Protein AF-A0A519EFY4-F1 (afdb_monomer)

Sequence (206 aa):
MSFRRAACRRLLVGILAVVPLVTLSHAQAEPTDWVYFDDEEFRVEADGNLSCYTENNRNCVRYTSDYRFLLWGRKMGLAASPDLSHVGSAKCGADHARRWGGHDGYQQPDHWCNRVYATLFAKWEKSPMTHGPLVARTPTGEVMCYSTDGQNCSRPQDVDLKQRRYLKPLICGSHHASVWGVTGYDQPGHWCAKAREPSYMRSPFG

Foldseek 3Di:
DDDDDDDDDDDDDDDDDDDDPPPPPDPQAAKDDWDDDPQWTWIQHSLRWIWTWDQPLADTDRDDPVVVVQVVCVVVVNHDDDPSVPTHINTAAPSVCVVPVHHSQVLDQPGCRNQVCLQPPWDWAAFPDDQGATWTARSVRWIWAWAAPLADHHTPVRDDSVDRDRTRIPTAAPSNCVRPVHRQCVDCPGRRVRRSDPVVVPDPRD

Mean predicted aligned error: 11.26 Å

Secondary structure (DSSP, 8-state):
---PPPP--------------------PPPPPPPEEETTEEEEE-TTS-EEEEESSSSSPPP--HHHHHHHHHHHTT-SPPP-TTS-EEEESTHHHHHHTTT--SSSSTTSHHHHHHHHHT---B--SSTTPPPEEE-TTS-EEE--SSSSSPPPGGG--TTS-----PEETTHHHHHHHSS-SSSSTTSHHHHHH-TTTTTSTT-

Nearest PDB structures (foldseek):
  8hme-assembly1_D  TM=4.559E-01  e=6.454E+00  Tetrahymena thermophila
  3ju0-assembly1_A  TM=3.173E-01  e=6.842E+00  Pectobacterium atrosepticum
  4uzr-assembly1_B  TM=4.006E-01  e=8.640E+00  Pyrococcus horikoshii

Structure (mmCIF, N/CA/C/O backbone):
data_AF-A0A519EFY4-F1
#
_entry.id   AF-A0A519EFY4-F1
#
loop_
_atom_site.group_PDB
_atom_site.id
_atom_site.type_symbol
_atom_site.label_atom_id
_atom_site.label_alt_id
_atom_site.label_comp_id
_atom_site.label_asym_id
_atom_site.label_entity_id
_atom_site.label_seq_id
_atom_site.pdbx_PDB_ins_code
_atom_site.Cartn_x
_atom_site.Cartn_y
_atom_site.Cartn_z
_atom_site.occupancy
_atom_site.B_iso_or_equiv
_atom_site.auth_seq_id
_atom_site.auth_comp_id
_atom_site.auth_asym_id
_atom_site.auth_atom_id
_atom_site.pdbx_PDB_model_num
ATOM 1 N N . MET A 1 1 ? -80.694 24.656 -44.975 1.00 41.00 1 MET A N 1
ATOM 2 C CA . MET A 1 1 ? -79.796 25.051 -46.082 1.00 41.00 1 MET A CA 1
ATOM 3 C C . MET A 1 1 ? -78.435 25.435 -45.509 1.00 41.00 1 MET A C 1
ATOM 5 O O . MET A 1 1 ? -78.376 26.289 -44.642 1.00 41.00 1 MET A O 1
ATOM 9 N N . SER A 1 2 ? -77.402 24.702 -45.937 1.00 48.53 2 SER A N 1
ATOM 10 C CA . SER A 1 2 ? -75.948 24.953 -45.894 1.00 48.53 2 SER A CA 1
ATOM 11 C C . SER A 1 2 ? -75.369 26.028 -44.951 1.00 48.53 2 SER A C 1
ATOM 13 O O . SER A 1 2 ? -75.472 27.214 -45.242 1.00 48.53 2 SER A O 1
ATOM 15 N N . PHE A 1 3 ? -74.562 25.603 -43.968 1.00 40.16 3 PHE A N 1
ATOM 16 C CA . PHE A 1 3 ? -73.423 26.390 -43.467 1.00 40.16 3 PHE A CA 1
ATOM 17 C C . PHE A 1 3 ? -72.169 25.509 -43.369 1.00 40.16 3 PHE A C 1
ATOM 19 O O . PHE A 1 3 ? -72.137 24.500 -42.664 1.00 40.16 3 PHE A O 1
ATOM 26 N N . ARG A 1 4 ? -71.144 25.893 -44.139 1.00 50.66 4 ARG A N 1
ATOM 27 C CA . ARG A 1 4 ? -69.831 25.244 -44.245 1.00 50.66 4 ARG A CA 1
ATOM 28 C C . ARG A 1 4 ? -69.028 25.479 -42.961 1.00 50.66 4 ARG A C 1
ATOM 30 O O . ARG A 1 4 ? -68.891 26.621 -42.535 1.00 50.66 4 ARG A O 1
ATOM 37 N N . ARG A 1 5 ? -68.454 24.424 -42.373 1.00 49.84 5 ARG A N 1
ATOM 38 C CA . ARG A 1 5 ? -67.465 24.546 -41.288 1.00 49.84 5 ARG A CA 1
ATOM 39 C C . ARG A 1 5 ? -66.060 24.599 -41.888 1.00 49.84 5 ARG A C 1
ATOM 41 O O . ARG A 1 5 ? -65.639 23.664 -42.563 1.00 49.84 5 ARG A O 1
ATOM 48 N N . ALA A 1 6 ? -65.367 25.711 -41.659 1.00 49.06 6 ALA A N 1
ATOM 49 C CA . ALA A 1 6 ? -63.979 25.924 -42.047 1.00 49.06 6 ALA A CA 1
ATOM 50 C C . ALA A 1 6 ? -63.031 25.124 -41.137 1.00 49.06 6 ALA A C 1
ATOM 52 O O . ALA A 1 6 ? -63.174 25.129 -39.915 1.00 49.06 6 ALA A O 1
ATOM 53 N N . ALA A 1 7 ? -62.060 24.438 -41.741 1.00 52.41 7 ALA A N 1
ATOM 54 C CA . ALA A 1 7 ? -61.016 23.703 -41.041 1.00 52.41 7 ALA A CA 1
ATOM 55 C C . ALA A 1 7 ? -59.881 24.655 -40.629 1.00 52.41 7 ALA A C 1
ATOM 57 O O . ALA A 1 7 ? -59.207 25.231 -41.480 1.00 52.41 7 ALA A O 1
ATOM 58 N N . CYS A 1 8 ? -59.644 24.798 -39.324 1.00 51.38 8 CYS A N 1
ATOM 59 C CA . CYS A 1 8 ? -58.502 25.532 -38.785 1.00 51.38 8 CYS A CA 1
ATOM 60 C C . CYS A 1 8 ? -57.351 24.546 -38.517 1.00 51.38 8 CYS A C 1
ATOM 62 O O . CYS A 1 8 ? -57.315 23.883 -37.481 1.00 51.38 8 CYS A O 1
ATOM 64 N N . ARG A 1 9 ? -56.417 24.416 -39.467 1.00 55.22 9 ARG A N 1
ATOM 65 C CA . ARG A 1 9 ? -55.163 23.662 -39.297 1.00 55.22 9 ARG A CA 1
ATOM 66 C C . ARG A 1 9 ? -54.211 24.476 -38.413 1.00 55.22 9 ARG A C 1
ATOM 68 O O . ARG A 1 9 ? -53.691 25.495 -38.855 1.00 55.22 9 ARG A O 1
ATOM 75 N N . ARG A 1 10 ? -53.971 24.037 -37.175 1.00 55.91 10 ARG A N 1
ATOM 76 C CA . ARG A 1 10 ? -52.876 24.555 -36.338 1.00 55.91 10 ARG A CA 1
ATOM 77 C C . ARG A 1 10 ? -51.590 23.801 -36.688 1.00 55.91 10 ARG A C 1
ATOM 79 O O . ARG A 1 10 ? -51.504 22.603 -36.437 1.00 55.91 10 ARG A O 1
ATOM 86 N N . LEU A 1 11 ? -50.615 24.495 -37.278 1.00 51.69 11 LEU A N 1
ATOM 87 C CA . LEU A 1 11 ? -49.233 24.019 -37.362 1.00 51.69 11 LEU A CA 1
ATOM 88 C C . LEU A 1 11 ? -48.603 24.108 -35.965 1.00 51.69 11 LEU A C 1
ATOM 90 O O . LEU A 1 11 ? -48.463 25.200 -35.420 1.00 51.69 11 LEU A O 1
ATOM 94 N N . LEU A 1 12 ? -48.217 22.967 -35.397 1.00 53.91 12 LEU A N 1
ATOM 95 C CA . LEU A 1 12 ? -47.306 22.897 -34.256 1.00 53.91 12 LEU A CA 1
ATOM 96 C C . LEU A 1 12 ? -45.877 22.847 -34.807 1.00 53.91 12 LEU A C 1
ATOM 98 O O . LEU A 1 12 ? -45.447 21.825 -35.335 1.00 53.91 12 LEU A O 1
ATOM 102 N N . VAL A 1 13 ? -45.160 23.965 -34.717 1.00 54.75 13 VAL A N 1
ATOM 103 C CA . VAL A 1 13 ? -43.718 24.028 -34.985 1.00 54.75 13 VAL A CA 1
ATOM 104 C C . VAL A 1 13 ? -43.005 23.606 -33.700 1.00 54.75 13 VAL A C 1
ATOM 106 O O . VAL A 1 13 ? -42.965 24.360 -32.731 1.00 54.75 13 VAL A O 1
ATOM 109 N N . GLY A 1 14 ? -42.505 22.371 -33.666 1.00 53.78 14 GLY A N 1
ATOM 110 C CA . GLY A 1 14 ? -41.676 21.869 -32.572 1.00 53.78 14 GLY A CA 1
ATOM 111 C C . GLY A 1 14 ? -40.266 22.448 -32.667 1.00 53.78 14 GLY A C 1
ATOM 112 O O . GLY A 1 14 ? -39.527 22.125 -33.593 1.00 53.78 14 GLY A O 1
ATOM 113 N N . ILE A 1 15 ? -39.896 23.306 -31.718 1.00 57.84 15 ILE A N 1
ATOM 114 C CA . ILE A 1 15 ? -38.528 23.810 -31.566 1.00 57.84 15 ILE A CA 1
ATOM 115 C C . ILE A 1 15 ? -37.722 22.729 -30.833 1.00 57.84 15 ILE A C 1
ATOM 117 O O . ILE A 1 15 ? -37.862 22.548 -29.625 1.00 57.84 15 ILE A O 1
ATOM 121 N N . LEU A 1 16 ? -36.899 21.983 -31.572 1.00 59.62 16 LEU A N 1
ATOM 122 C CA . LEU A 1 16 ? -35.877 21.093 -31.016 1.00 59.62 16 LEU A CA 1
ATOM 123 C C . LEU A 1 16 ? -34.735 21.954 -30.460 1.00 59.62 16 LEU A C 1
ATOM 125 O O . LEU A 1 16 ? -33.904 22.461 -31.211 1.00 59.62 16 LEU A O 1
ATOM 129 N N . ALA A 1 17 ? -34.709 22.147 -29.141 1.00 58.66 17 ALA A N 1
ATOM 130 C CA . ALA A 1 17 ? -33.582 22.768 -28.459 1.00 58.66 17 ALA A CA 1
ATOM 131 C C . ALA A 1 17 ? -32.389 21.798 -28.467 1.00 58.66 17 ALA A C 1
ATOM 133 O O . ALA A 1 17 ? -32.390 20.783 -27.770 1.00 58.66 17 ALA A O 1
ATOM 134 N N . VAL A 1 18 ? -31.374 22.101 -29.277 1.00 59.25 18 VAL A N 1
ATOM 135 C CA . VAL A 1 18 ? -30.089 21.395 -29.276 1.00 59.25 18 VAL A CA 1
ATOM 136 C C . VAL A 1 18 ? -29.310 21.864 -28.047 1.00 59.25 18 VAL A C 1
ATOM 138 O O . VAL A 1 18 ? -28.752 22.958 -28.044 1.00 59.25 18 VAL A O 1
ATOM 141 N N . VAL A 1 19 ? -29.310 21.067 -26.978 1.00 66.25 19 VAL A N 1
ATOM 142 C CA . VAL A 1 19 ? -28.454 21.315 -25.809 1.00 66.25 19 VAL A CA 1
ATOM 143 C C . VAL A 1 19 ? -27.050 20.799 -26.146 1.00 66.25 19 VAL A C 1
ATOM 145 O O . VAL A 1 19 ? -26.908 19.602 -26.405 1.00 66.25 19 VAL A O 1
ATOM 148 N N . PRO A 1 20 ? -26.008 21.649 -26.178 1.00 57.81 20 PRO A N 1
ATOM 149 C CA . PRO A 1 20 ? -24.651 21.181 -26.418 1.00 57.81 20 PRO A CA 1
ATOM 150 C C . PRO A 1 20 ? -24.204 20.297 -25.248 1.00 57.81 20 PRO A C 1
ATOM 152 O O . PRO A 1 20 ? -24.180 20.739 -24.098 1.00 57.81 20 PRO A O 1
ATOM 155 N N . LEU A 1 21 ? -23.850 19.041 -25.542 1.00 58.81 21 LEU A N 1
ATOM 156 C CA . LEU A 1 21 ? -23.144 18.178 -24.598 1.00 58.81 21 LEU A CA 1
ATOM 157 C C . LEU A 1 21 ? -21.775 18.806 -24.318 1.00 58.81 21 LEU A C 1
ATOM 159 O O . LEU A 1 21 ? -20.845 18.682 -25.112 1.00 58.81 21 LEU A O 1
ATOM 163 N N . VAL A 1 22 ? -21.650 19.483 -23.181 1.00 59.88 22 VAL A N 1
ATOM 164 C CA . VAL A 1 22 ? -20.348 19.857 -22.631 1.00 59.88 22 VAL A CA 1
ATOM 165 C C . VAL A 1 22 ? -19.708 18.572 -22.114 1.00 59.88 22 VAL A C 1
ATOM 167 O O . VAL A 1 22 ? -20.064 18.068 -21.050 1.00 59.88 22 VAL A O 1
ATOM 170 N N . THR A 1 23 ? -18.788 17.998 -22.886 1.00 57.91 23 THR A N 1
ATOM 171 C CA . THR A 1 23 ? -17.955 16.889 -22.419 1.00 57.91 23 THR A CA 1
ATOM 172 C C . THR A 1 23 ? -16.993 17.431 -21.365 1.00 57.91 23 THR A C 1
ATOM 174 O O . THR A 1 23 ? -16.013 18.097 -21.701 1.00 57.91 23 THR A O 1
ATOM 177 N N . LEU A 1 24 ? -17.276 17.172 -20.085 1.00 56.38 24 LEU A N 1
ATOM 178 C CA . LEU A 1 24 ? -16.301 17.347 -19.010 1.00 56.38 24 LEU A CA 1
ATOM 179 C C . LEU A 1 24 ? -15.133 16.391 -19.263 1.00 56.38 24 LEU A C 1
ATOM 181 O O . LEU A 1 24 ? -15.206 15.204 -18.940 1.00 56.38 24 LEU A O 1
ATOM 185 N N . SER A 1 25 ? -14.064 16.918 -19.856 1.00 50.56 25 SER A N 1
ATOM 186 C CA . SER A 1 25 ? -12.779 16.233 -19.923 1.00 50.56 25 SER A CA 1
ATOM 187 C C . SER A 1 25 ? -12.258 16.096 -18.493 1.00 50.56 25 SER A C 1
ATOM 189 O O . SER A 1 25 ? -11.820 17.075 -17.887 1.00 50.56 25 SER A O 1
ATOM 191 N N . HIS A 1 26 ? -12.391 14.905 -17.909 1.00 57.09 26 HIS A N 1
ATOM 192 C CA . HIS A 1 26 ? -11.703 14.583 -16.666 1.00 57.09 26 HIS A CA 1
ATOM 193 C C . HIS A 1 26 ? -10.217 14.534 -16.997 1.00 57.09 26 HIS A C 1
ATOM 195 O O . HIS A 1 26 ? -9.795 13.664 -17.757 1.00 57.09 26 HIS A O 1
ATOM 201 N N . ALA A 1 27 ? -9.441 15.479 -16.462 1.00 63.72 27 ALA A N 1
ATOM 202 C CA . ALA A 1 27 ? -7.990 15.404 -16.519 1.00 63.72 27 ALA A CA 1
ATOM 203 C C . ALA A 1 27 ? -7.573 14.035 -15.966 1.00 63.72 27 ALA A C 1
ATOM 205 O O . ALA A 1 27 ? -7.834 13.726 -14.801 1.00 63.72 27 ALA A O 1
ATOM 206 N N . GLN A 1 28 ? -7.024 13.185 -16.832 1.00 65.00 28 GLN A N 1
ATOM 207 C CA . GLN A 1 28 ? -6.521 11.881 -16.429 1.00 65.00 28 GLN A CA 1
ATOM 208 C C . GLN A 1 28 ? -5.313 12.130 -15.524 1.00 65.00 28 GLN A C 1
ATOM 210 O O . GLN A 1 28 ? -4.487 12.992 -15.819 1.00 65.00 28 GLN A O 1
ATOM 215 N N . ALA A 1 29 ? -5.249 11.443 -14.385 1.00 82.12 29 ALA A N 1
ATOM 216 C CA . ALA A 1 29 ? -4.076 11.534 -13.529 1.00 82.12 29 ALA A CA 1
ATOM 217 C C . ALA A 1 29 ? -2.872 10.955 -14.283 1.00 82.12 29 ALA A C 1
ATOM 219 O O . ALA A 1 29 ? -3.006 9.939 -14.955 1.00 82.12 29 ALA A O 1
ATOM 220 N N . GLU A 1 30 ? -1.709 11.588 -14.179 1.00 87.44 30 GLU A N 1
ATOM 221 C CA . GLU A 1 30 ? -0.478 11.044 -14.755 1.00 87.44 30 GLU A CA 1
ATOM 222 C C . GLU A 1 30 ? 0.136 9.994 -13.812 1.00 87.44 30 GLU A C 1
ATOM 224 O O . GLU A 1 30 ? -0.024 10.106 -12.589 1.00 87.44 30 GLU A O 1
ATOM 229 N N . PRO A 1 31 ? 0.849 8.978 -14.337 1.00 89.62 31 PRO A N 1
ATOM 230 C CA . PRO A 1 31 ? 1.627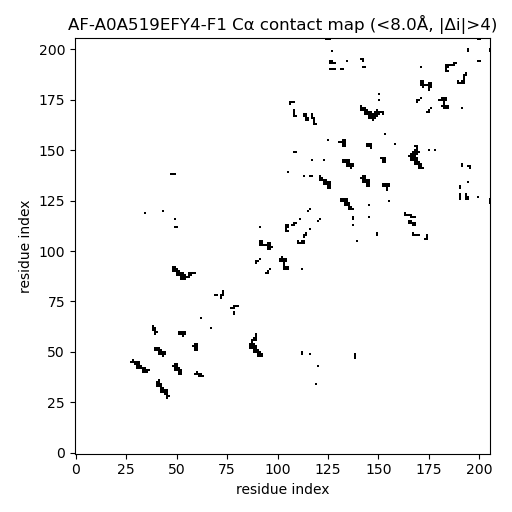 8.065 -13.508 1.00 89.62 31 PRO A CA 1
ATOM 231 C C . PRO A 1 31 ? 2.654 8.807 -12.644 1.00 89.62 31 PRO A C 1
ATOM 233 O O . PRO A 1 31 ? 3.221 9.819 -13.055 1.00 89.62 31 PRO A O 1
ATOM 236 N N . THR A 1 32 ? 2.946 8.274 -11.459 1.00 89.94 32 THR A N 1
ATOM 237 C CA . THR A 1 32 ? 4.026 8.792 -10.612 1.00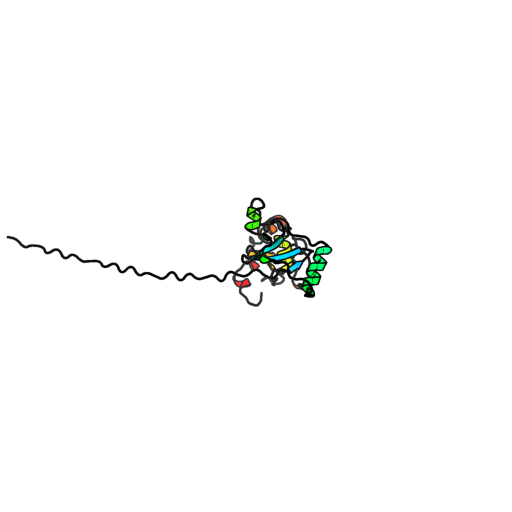 89.94 32 THR A CA 1
ATOM 238 C C . THR A 1 32 ? 5.396 8.440 -11.186 1.00 89.94 32 THR A C 1
ATOM 240 O O . THR A 1 32 ? 5.544 7.492 -11.963 1.00 89.94 32 THR A O 1
ATOM 243 N N . ASP A 1 33 ? 6.426 9.137 -10.709 1.00 88.06 33 ASP A N 1
ATOM 244 C CA . ASP A 1 33 ? 7.810 8.737 -10.948 1.00 88.06 33 ASP A CA 1
ATOM 245 C C . ASP A 1 33 ? 8.089 7.319 -10.424 1.00 88.06 33 ASP A C 1
ATOM 247 O O . ASP A 1 33 ? 7.480 6.851 -9.454 1.00 88.06 33 ASP A O 1
ATOM 251 N N . TRP A 1 34 ? 9.045 6.648 -11.067 1.00 85.69 34 TRP A N 1
ATOM 252 C CA . TRP A 1 34 ? 9.556 5.354 -10.624 1.00 85.69 34 TRP A CA 1
ATOM 253 C C . TRP A 1 34 ? 10.319 5.483 -9.301 1.00 85.69 34 TRP A C 1
ATOM 255 O O . TRP A 1 34 ? 11.210 6.322 -9.148 1.00 85.69 34 TRP A O 1
ATOM 265 N N . VAL A 1 35 ? 9.997 4.603 -8.357 1.00 88.38 35 VAL A N 1
ATOM 266 C CA . VAL A 1 35 ? 10.600 4.501 -7.029 1.00 88.38 35 VAL A CA 1
ATOM 267 C C . VAL A 1 35 ? 11.271 3.139 -6.891 1.00 88.38 35 VAL A C 1
ATOM 269 O O . VAL A 1 35 ? 10.621 2.102 -6.994 1.00 88.38 35 VAL A O 1
ATOM 272 N N . TYR A 1 36 ? 12.574 3.151 -6.610 1.00 85.81 36 TYR A N 1
ATOM 273 C CA . TYR A 1 36 ? 13.341 1.940 -6.318 1.00 85.81 36 TYR A CA 1
ATOM 274 C C . TYR A 1 36 ? 13.075 1.440 -4.895 1.00 85.81 36 TYR A C 1
ATOM 276 O O . TYR A 1 36 ? 13.169 2.210 -3.926 1.00 85.81 36 TYR A O 1
ATOM 284 N N . PHE A 1 37 ? 12.794 0.147 -4.761 1.00 87.06 37 PHE A N 1
ATOM 285 C CA . PHE A 1 37 ? 12.588 -0.530 -3.486 1.00 87.06 37 PHE A CA 1
ATOM 286 C C . PHE A 1 37 ? 12.820 -2.036 -3.631 1.00 87.06 37 PHE A C 1
ATOM 288 O O . PHE A 1 37 ? 12.345 -2.629 -4.586 1.00 87.06 37 PHE A O 1
ATOM 295 N N . ASP A 1 38 ? 13.521 -2.647 -2.673 1.00 86.75 38 ASP A N 1
ATOM 296 C CA . ASP A 1 38 ? 13.740 -4.106 -2.624 1.00 86.75 38 ASP A CA 1
ATOM 297 C C . ASP A 1 38 ? 14.240 -4.713 -3.955 1.00 86.75 38 ASP A C 1
ATOM 299 O O . ASP A 1 38 ? 13.744 -5.729 -4.427 1.00 86.75 38 ASP A O 1
ATOM 303 N N . ASP A 1 39 ? 15.209 -4.034 -4.581 1.00 84.56 39 ASP A N 1
ATOM 304 C CA . ASP A 1 39 ? 15.816 -4.406 -5.868 1.00 84.56 39 ASP A CA 1
ATOM 305 C C . ASP A 1 39 ? 14.863 -4.429 -7.078 1.00 84.56 39 ASP A C 1
ATOM 307 O O . ASP A 1 39 ? 15.198 -4.975 -8.128 1.00 84.56 39 ASP A O 1
ATOM 311 N N . GLU A 1 40 ? 13.715 -3.761 -6.976 1.00 87.00 40 GLU A N 1
ATOM 312 C CA . GLU A 1 40 ? 12.729 -3.581 -8.044 1.00 87.00 40 GLU A CA 1
ATOM 313 C C . GLU A 1 40 ? 12.343 -2.086 -8.172 1.00 87.00 40 GLU A C 1
ATOM 315 O O . GLU A 1 40 ? 12.584 -1.271 -7.274 1.00 87.00 40 GLU A O 1
ATOM 320 N N . GLU A 1 41 ? 11.768 -1.689 -9.313 1.00 88.62 41 GLU A N 1
ATOM 321 C CA . GLU A 1 41 ? 11.230 -0.338 -9.538 1.00 88.62 41 GLU A CA 1
ATOM 322 C C . GLU A 1 41 ? 9.705 -0.382 -9.613 1.00 88.62 41 GLU A C 1
ATOM 324 O O . GLU A 1 41 ? 9.125 -1.187 -10.347 1.00 88.62 41 GLU A O 1
ATOM 329 N N . PHE A 1 42 ? 9.064 0.529 -8.882 1.00 91.44 42 PHE A N 1
ATOM 330 C CA . PHE A 1 42 ? 7.614 0.619 -8.777 1.00 91.44 42 PHE A CA 1
ATOM 331 C C . PHE A 1 42 ? 7.105 2.025 -9.04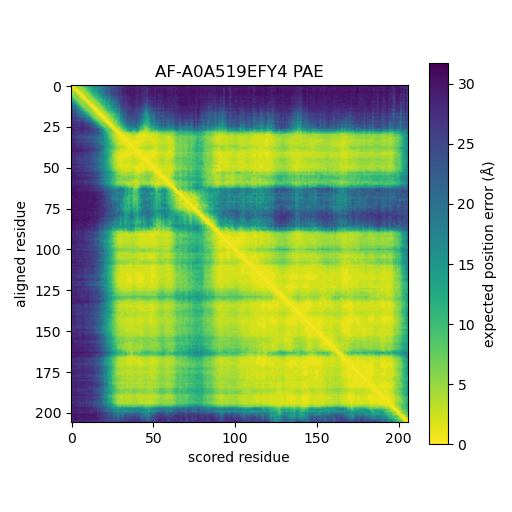7 1.00 91.44 42 PHE A C 1
ATOM 333 O O . PHE A 1 42 ? 7.789 3.006 -8.768 1.00 91.44 42 PHE A O 1
ATOM 340 N N . ARG A 1 43 ? 5.865 2.136 -9.508 1.00 92.62 43 ARG A N 1
ATOM 341 C CA . ARG A 1 43 ? 5.135 3.406 -9.565 1.00 92.62 43 ARG A CA 1
ATOM 342 C C . ARG A 1 43 ? 3.640 3.172 -9.431 1.00 92.62 43 ARG A C 1
ATOM 344 O O . ARG A 1 43 ? 3.158 2.057 -9.646 1.00 92.62 43 ARG A O 1
ATOM 351 N N . VAL A 1 44 ? 2.908 4.235 -9.134 1.00 92.62 44 VAL A N 1
ATOM 352 C CA . VAL A 1 44 ? 1.452 4.254 -9.259 1.00 92.62 44 VAL A CA 1
ATOM 353 C C . VAL A 1 44 ? 1.094 4.786 -10.640 1.00 92.62 44 VAL A C 1
ATOM 355 O O . VAL A 1 44 ? 1.610 5.806 -11.085 1.00 92.62 44 VAL A O 1
ATOM 358 N N . GLU A 1 45 ? 0.248 4.053 -11.343 1.00 91.56 45 GLU A N 1
ATOM 359 C CA . GLU A 1 45 ? -0.227 4.383 -12.680 1.00 91.56 45 GLU A CA 1
ATOM 360 C C . GLU A 1 45 ? -1.364 5.415 -12.626 1.00 91.56 45 GLU A C 1
ATOM 362 O O . GLU A 1 45 ? -1.934 5.693 -11.572 1.00 91.56 45 GLU A O 1
ATOM 367 N N . ALA A 1 46 ? -1.721 5.963 -13.788 1.00 89.44 46 ALA A N 1
ATOM 368 C CA . ALA A 1 46 ? -2.817 6.921 -13.963 1.00 89.44 46 ALA A CA 1
ATOM 369 C C . ALA A 1 46 ? -4.166 6.459 -13.375 1.00 89.44 46 ALA A C 1
ATOM 371 O O . ALA A 1 46 ? -5.001 7.265 -12.967 1.00 89.44 46 ALA A O 1
ATOM 372 N N . ASP A 1 47 ? -4.392 5.146 -13.349 1.00 87.50 47 ASP A N 1
ATOM 373 C CA . ASP A 1 47 ? -5.597 4.510 -12.818 1.00 87.50 47 ASP A CA 1
ATOM 374 C C . ASP A 1 47 ? -5.521 4.230 -11.304 1.00 87.50 47 ASP A C 1
ATOM 376 O O . ASP A 1 47 ? -6.432 3.624 -10.741 1.00 87.50 47 ASP A O 1
ATOM 380 N N . GLY A 1 48 ? -4.441 4.655 -10.642 1.00 89.62 48 GLY A N 1
ATOM 381 C CA . GLY A 1 48 ? -4.182 4.429 -9.224 1.00 89.62 48 GLY A CA 1
ATOM 382 C C . GLY A 1 48 ? -3.588 3.057 -8.899 1.00 89.62 48 GLY A C 1
ATOM 383 O O . GLY A 1 48 ? -3.235 2.820 -7.742 1.00 89.62 48 GLY A O 1
ATOM 384 N N . ASN A 1 49 ? -3.437 2.155 -9.877 1.00 92.44 49 ASN A N 1
ATOM 385 C CA . ASN A 1 49 ? -2.882 0.829 -9.631 1.00 92.44 49 ASN A CA 1
ATOM 386 C C . ASN A 1 49 ? -1.359 0.866 -9.527 1.00 92.44 49 ASN A C 1
ATOM 388 O O . ASN A 1 49 ? -0.662 1.615 -10.210 1.00 92.44 49 ASN A O 1
ATOM 392 N N . LEU A 1 50 ? -0.836 -0.006 -8.673 1.00 94.12 50 LEU A N 1
ATOM 393 C CA . LEU A 1 50 ? 0.593 -0.220 -8.553 1.00 94.12 50 LEU A CA 1
ATOM 394 C C . LEU A 1 50 ? 1.096 -0.972 -9.786 1.00 94.12 50 LEU A C 1
ATOM 396 O O . LEU A 1 50 ? 0.474 -1.929 -10.249 1.00 94.12 50 LEU A O 1
ATOM 400 N N . SER A 1 51 ? 2.255 -0.5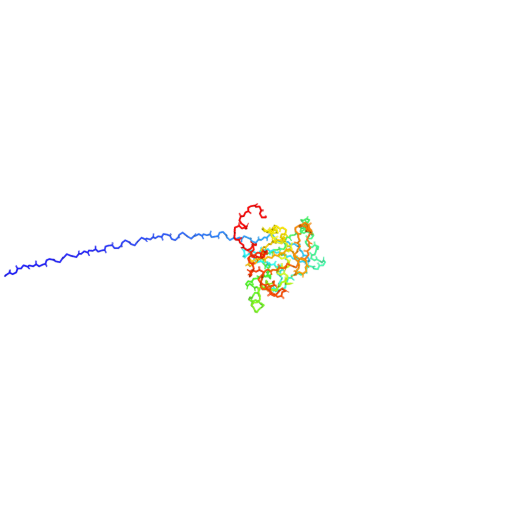70 -10.279 1.00 92.50 51 SER A N 1
ATOM 401 C CA . SER A 1 51 ? 2.987 -1.286 -11.310 1.00 92.50 51 SER A CA 1
ATOM 402 C C . SER A 1 51 ? 4.430 -1.488 -10.890 1.00 92.50 51 SER A C 1
ATOM 404 O O . SER A 1 51 ? 4.990 -0.675 -10.150 1.00 92.50 51 SER A O 1
ATOM 406 N N . CYS A 1 52 ? 5.022 -2.566 -11.385 1.00 91.50 52 CYS A N 1
ATOM 407 C CA . CYS A 1 52 ? 6.462 -2.742 -11.390 1.00 91.50 52 CYS A CA 1
ATOM 408 C C . CYS A 1 52 ? 6.989 -2.760 -12.826 1.00 91.50 52 CYS A C 1
ATOM 410 O O . CYS A 1 52 ? 6.271 -3.126 -13.770 1.00 91.50 52 CYS A O 1
ATOM 412 N N . TYR A 1 53 ? 8.252 -2.377 -12.978 1.00 85.50 53 TYR A N 1
ATOM 413 C CA . TYR A 1 53 ? 8.966 -2.471 -14.244 1.00 85.50 53 TYR A CA 1
ATOM 414 C C . TYR A 1 53 ? 9.100 -3.941 -14.677 1.00 85.50 53 TYR A C 1
ATOM 416 O O . TYR A 1 53 ? 9.458 -4.808 -13.876 1.00 85.50 53 TYR A O 1
ATOM 424 N N . THR A 1 54 ? 8.802 -4.244 -15.944 1.00 81.19 54 THR A N 1
ATOM 425 C CA . THR A 1 54 ? 8.898 -5.602 -16.498 1.00 81.19 54 THR A CA 1
ATOM 426 C C . THR A 1 54 ? 9.376 -5.598 -17.948 1.00 81.19 54 THR A C 1
ATOM 428 O O . THR A 1 54 ? 8.957 -4.783 -18.764 1.00 81.19 54 THR A O 1
ATOM 431 N N . GLU A 1 55 ? 10.201 -6.581 -18.300 1.00 77.38 55 GLU A N 1
ATOM 432 C CA . GLU A 1 55 ? 10.641 -6.824 -19.682 1.00 77.38 55 GLU A CA 1
ATOM 433 C C . GLU A 1 55 ? 9.733 -7.808 -20.433 1.00 77.38 55 GLU A C 1
ATOM 435 O O . GLU A 1 55 ? 9.779 -7.903 -21.655 1.00 77.38 55 GLU A O 1
ATOM 440 N N . ASN A 1 56 ? 8.885 -8.549 -19.713 1.00 75.19 56 ASN A N 1
ATOM 441 C CA . ASN A 1 56 ? 8.066 -9.631 -20.271 1.00 75.19 56 ASN A CA 1
ATOM 442 C C . ASN A 1 56 ? 6.564 -9.460 -20.010 1.00 75.19 56 ASN A C 1
ATOM 444 O O . ASN A 1 56 ? 5.789 -10.386 -20.256 1.00 75.19 56 ASN A O 1
ATOM 448 N N . ASN A 1 57 ? 6.143 -8.298 -19.499 1.00 76.38 57 ASN A N 1
ATOM 449 C CA . ASN A 1 57 ? 4.754 -8.020 -19.130 1.00 76.38 57 ASN A CA 1
ATOM 450 C C . ASN A 1 57 ? 4.166 -9.021 -18.114 1.00 76.38 57 ASN A C 1
ATOM 452 O O . ASN A 1 57 ? 2.951 -9.198 -18.045 1.00 76.38 57 ASN A O 1
ATOM 456 N N . ARG A 1 58 ? 4.983 -9.712 -17.317 1.00 78.38 58 ARG A N 1
ATOM 457 C CA . ARG A 1 58 ? 4.492 -10.685 -16.325 1.00 78.38 58 ARG A CA 1
ATOM 458 C C . ARG A 1 58 ? 5.186 -10.562 -14.987 1.00 78.38 58 ARG A C 1
ATOM 460 O O . ARG A 1 58 ? 4.511 -10.493 -13.972 1.00 78.38 58 ARG A O 1
ATOM 467 N N . ASN A 1 59 ? 6.509 -10.537 -14.993 1.00 82.19 59 ASN A N 1
ATOM 468 C CA . ASN A 1 59 ? 7.306 -10.553 -13.777 1.00 82.19 59 ASN A CA 1
ATOM 469 C C . ASN A 1 59 ? 8.015 -9.218 -13.608 1.00 82.19 59 ASN A C 1
ATOM 471 O O . ASN A 1 59 ? 8.576 -8.703 -14.579 1.00 82.19 59 ASN A O 1
ATOM 475 N N . CYS A 1 60 ? 8.019 -8.701 -12.383 1.00 84.94 60 CYS A N 1
ATOM 476 C CA . CYS A 1 60 ? 8.865 -7.575 -12.024 1.00 84.94 60 CYS A CA 1
ATOM 477 C C . CYS A 1 60 ? 10.324 -7.943 -12.309 1.00 84.94 60 CYS A C 1
ATOM 479 O O . CYS A 1 60 ? 10.766 -9.046 -11.967 1.00 84.94 60 CYS A O 1
ATOM 481 N N . VAL A 1 61 ? 11.062 -7.059 -12.980 1.00 81.31 61 VAL A N 1
ATOM 482 C CA . VAL A 1 61 ? 12.505 -7.261 -13.121 1.00 81.31 61 VAL A CA 1
ATOM 483 C C . VAL A 1 61 ? 13.142 -6.964 -11.778 1.00 81.31 61 VAL A C 1
ATOM 485 O O . VAL A 1 61 ? 13.036 -5.855 -11.261 1.00 81.31 61 VAL A O 1
ATOM 488 N N . ARG A 1 62 ? 13.838 -7.968 -11.252 1.00 79.38 62 ARG A N 1
ATOM 489 C CA . ARG A 1 62 ? 14.768 -7.796 -10.144 1.00 79.38 62 ARG A CA 1
ATOM 490 C C . ARG A 1 62 ? 16.107 -7.369 -10.698 1.00 79.38 62 ARG A C 1
ATOM 492 O O . ARG A 1 62 ? 16.694 -8.073 -11.521 1.00 79.38 62 ARG A O 1
ATOM 499 N N . TYR A 1 63 ? 16.591 -6.228 -10.245 1.00 71.75 63 TYR A N 1
ATOM 500 C CA . TYR A 1 63 ? 17.887 -5.724 -10.649 1.00 71.75 63 TYR A CA 1
ATOM 501 C C . TYR A 1 63 ? 18.992 -6.574 -10.024 1.00 71.75 63 TYR A C 1
ATOM 503 O O . TYR A 1 63 ? 19.176 -6.609 -8.809 1.00 71.75 63 TYR A O 1
ATOM 511 N N . THR A 1 64 ? 19.756 -7.258 -10.872 1.00 62.28 64 THR A N 1
ATOM 512 C CA . THR A 1 64 ? 21.026 -7.871 -10.477 1.00 62.28 64 THR A CA 1
ATOM 513 C C . THR A 1 64 ? 22.091 -6.786 -10.256 1.00 62.28 64 THR A C 1
ATOM 515 O O . THR A 1 64 ? 21.885 -5.605 -10.564 1.00 62.28 64 THR A O 1
ATOM 518 N N . SER A 1 65 ? 23.256 -7.170 -9.725 1.00 56.03 65 SER A N 1
ATOM 519 C CA . SER A 1 65 ? 24.400 -6.270 -9.488 1.00 56.03 65 SER A CA 1
ATOM 520 C C . SER A 1 65 ? 24.773 -5.406 -10.698 1.00 56.03 65 SER A C 1
ATOM 522 O O . SER A 1 65 ? 25.176 -4.256 -10.524 1.00 56.03 65 SER A O 1
ATOM 524 N N . ASP A 1 66 ? 24.582 -5.924 -11.909 1.00 57.25 66 ASP A N 1
ATOM 525 C CA . ASP A 1 66 ? 24.983 -5.262 -13.152 1.00 57.25 66 ASP A CA 1
ATOM 526 C C . ASP A 1 66 ? 24.019 -4.123 -13.525 1.00 57.25 66 ASP A C 1
ATOM 528 O O . ASP A 1 66 ? 24.433 -3.069 -14.006 1.00 57.25 66 ASP A O 1
ATOM 532 N N . TYR A 1 67 ? 22.733 -4.265 -13.195 1.00 58.38 67 TYR A N 1
ATOM 533 C CA . TYR A 1 67 ? 21.727 -3.221 -13.405 1.00 58.38 67 TYR A CA 1
ATOM 534 C C . TYR A 1 67 ? 21.776 -2.125 -12.326 1.00 58.38 67 TYR A C 1
ATOM 536 O O . TYR A 1 67 ? 21.468 -0.962 -12.600 1.00 58.38 67 TYR A O 1
ATOM 544 N N . ARG A 1 68 ? 22.252 -2.448 -11.111 1.00 61.41 68 ARG A N 1
ATOM 545 C CA . ARG A 1 68 ? 22.570 -1.434 -10.083 1.00 61.41 68 ARG A CA 1
ATOM 546 C C . ARG A 1 68 ? 23.606 -0.426 -10.579 1.00 61.41 68 ARG A C 1
ATOM 548 O O . ARG A 1 68 ? 23.528 0.739 -10.192 1.00 61.41 68 ARG A O 1
ATOM 555 N N . PHE A 1 69 ? 24.536 -0.837 -11.443 1.00 60.19 69 PHE A N 1
ATOM 556 C CA . PHE A 1 69 ? 25.518 0.068 -12.042 1.00 60.19 69 PHE A CA 1
ATOM 557 C C . PHE A 1 69 ? 24.863 1.070 -13.007 1.00 60.19 69 PHE A C 1
ATOM 559 O O . PHE A 1 69 ? 25.196 2.252 -12.975 1.00 60.19 69 PHE A O 1
ATOM 566 N N . LEU A 1 70 ? 23.865 0.640 -13.788 1.00 60.56 70 LEU A N 1
ATOM 567 C CA . LEU A 1 70 ? 23.078 1.520 -14.664 1.00 60.56 70 LEU A CA 1
ATOM 568 C C . LEU A 1 70 ? 22.224 2.517 -13.866 1.00 60.56 70 LEU A C 1
ATOM 570 O O . LEU A 1 70 ? 22.193 3.702 -14.194 1.00 60.56 70 LEU A O 1
ATOM 574 N N . LEU A 1 71 ? 21.586 2.077 -12.776 1.00 61.56 71 LEU A N 1
ATOM 575 C CA . LEU A 1 71 ? 20.802 2.954 -11.894 1.00 61.56 71 LEU A CA 1
ATOM 576 C C . LEU A 1 71 ? 21.679 3.930 -11.091 1.00 61.56 71 LEU A C 1
ATOM 578 O O . LEU A 1 71 ? 21.303 5.088 -10.899 1.00 61.56 71 LEU A O 1
ATOM 582 N N . TRP A 1 72 ? 22.868 3.507 -10.649 1.00 62.59 72 TRP A N 1
ATOM 583 C CA . TRP A 1 72 ? 23.855 4.416 -10.060 1.00 62.59 72 TRP A CA 1
ATOM 584 C C . TRP 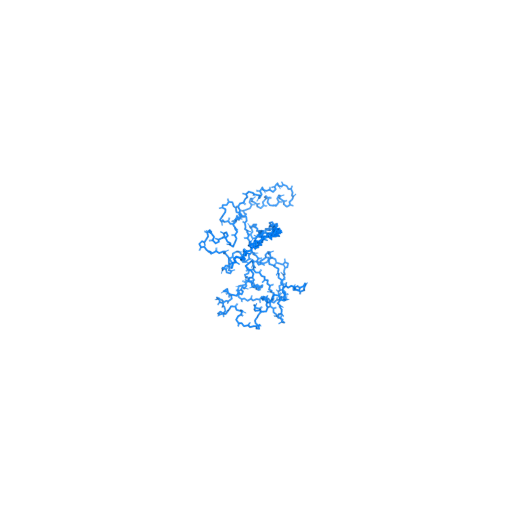A 1 72 ? 24.359 5.422 -11.098 1.00 62.59 72 TRP A C 1
ATOM 586 O O . TRP A 1 72 ? 24.388 6.620 -10.819 1.00 62.59 72 TRP A O 1
ATOM 596 N N . GLY A 1 73 ? 24.639 4.959 -12.320 1.00 61.19 73 GLY A N 1
ATOM 597 C CA . GLY A 1 73 ? 24.934 5.809 -13.469 1.00 61.19 73 GLY A CA 1
ATOM 598 C C . GLY A 1 73 ? 23.841 6.854 -13.703 1.00 61.19 73 GLY A C 1
ATOM 599 O O . GLY A 1 73 ? 24.153 8.033 -13.815 1.00 61.19 73 GLY A O 1
ATOM 600 N N . ARG A 1 74 ? 22.558 6.475 -13.652 1.00 66.81 74 ARG A N 1
ATOM 601 C CA . ARG A 1 74 ? 21.401 7.388 -13.737 1.00 66.81 74 ARG A CA 1
ATOM 602 C C . ARG A 1 74 ? 21.403 8.440 -12.626 1.00 66.81 74 ARG A C 1
ATOM 604 O O . ARG A 1 74 ? 21.270 9.626 -12.913 1.00 66.81 74 ARG A O 1
ATOM 611 N N . LYS A 1 75 ? 21.585 8.029 -11.364 1.00 61.75 75 LYS A N 1
ATOM 612 C CA . LYS A 1 75 ? 21.624 8.948 -10.208 1.00 61.75 75 LYS A CA 1
ATOM 613 C C . LYS A 1 75 ? 22.786 9.945 -10.294 1.00 61.75 75 LYS A C 1
ATOM 615 O O . LYS A 1 75 ? 22.667 11.060 -9.799 1.00 61.75 75 LYS A O 1
ATOM 620 N N . MET A 1 76 ? 23.885 9.543 -10.927 1.00 61.09 76 MET A N 1
ATOM 621 C CA . MET A 1 76 ? 25.075 10.366 -11.150 1.00 61.09 76 MET A CA 1
ATOM 622 C C . MET A 1 76 ? 25.035 11.151 -12.477 1.00 61.09 76 MET A C 1
ATOM 624 O O . MET A 1 76 ? 25.973 11.888 -12.761 1.00 61.09 76 MET A O 1
ATOM 628 N N . GLY A 1 77 ? 23.986 10.997 -13.299 1.00 59.19 77 GLY A N 1
ATOM 629 C CA . GLY A 1 77 ? 23.890 11.616 -14.630 1.00 59.19 77 GLY A CA 1
ATOM 630 C C . GLY A 1 77 ? 24.839 11.024 -15.686 1.00 59.19 77 GLY A C 1
ATOM 631 O O . GLY A 1 77 ? 25.089 11.649 -16.709 1.00 59.19 77 GLY A O 1
ATOM 632 N N . LEU A 1 78 ? 25.385 9.833 -15.435 1.00 52.44 78 LEU A N 1
ATOM 633 C CA . LEU A 1 78 ? 26.389 9.136 -16.247 1.00 52.44 78 LEU A CA 1
ATOM 634 C C . LEU A 1 78 ? 25.794 8.099 -17.215 1.00 52.44 78 LEU A C 1
ATOM 636 O O . LEU A 1 78 ? 26.525 7.540 -18.028 1.00 52.44 78 LEU A O 1
ATOM 640 N N . ALA A 1 79 ? 24.492 7.820 -17.131 1.00 55.59 79 ALA A N 1
ATOM 641 C CA . ALA A 1 79 ? 23.791 6.909 -18.033 1.00 55.59 79 ALA A CA 1
ATOM 642 C C . ALA A 1 79 ? 22.475 7.537 -18.507 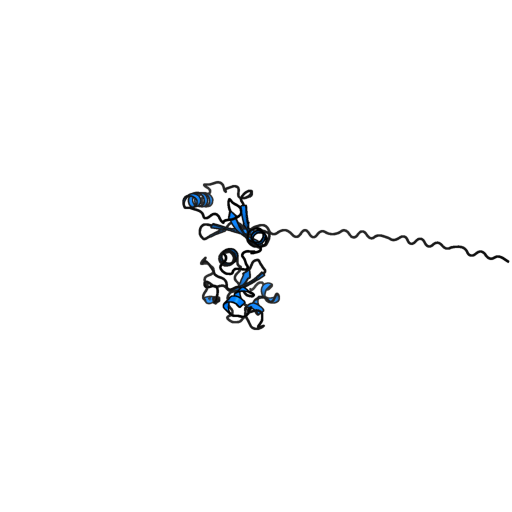1.00 55.59 79 ALA A C 1
ATOM 644 O O . ALA A 1 79 ? 21.741 8.121 -17.706 1.00 55.59 79 ALA A O 1
ATOM 645 N N . ALA A 1 80 ? 22.175 7.404 -19.803 1.00 50.94 80 ALA A N 1
ATOM 646 C CA . ALA A 1 80 ? 20.862 7.752 -20.333 1.00 50.94 80 ALA A CA 1
ATOM 647 C C . ALA A 1 80 ? 19.805 6.879 -19.645 1.00 50.94 80 ALA A C 1
ATOM 649 O O . ALA A 1 80 ? 20.017 5.677 -19.467 1.00 50.94 80 ALA A O 1
ATOM 650 N N . SER A 1 81 ? 18.677 7.478 -19.250 1.00 50.47 81 SER A N 1
ATOM 651 C CA . SER A 1 81 ? 17.526 6.682 -18.825 1.00 50.47 81 SER A CA 1
ATOM 652 C C . SER A 1 81 ? 17.211 5.707 -19.962 1.00 50.47 81 SER A C 1
ATOM 654 O O . SER A 1 81 ? 17.104 6.175 -21.100 1.00 50.47 81 SER A O 1
ATOM 656 N N . PRO A 1 82 ? 17.071 4.389 -19.711 1.00 54.19 82 PRO A N 1
ATOM 657 C CA . PRO A 1 82 ? 16.452 3.531 -20.709 1.00 54.19 82 PRO A CA 1
ATOM 658 C C . PRO A 1 82 ? 15.131 4.187 -21.108 1.00 54.19 82 PRO A C 1
ATOM 660 O O . PRO A 1 82 ? 14.476 4.820 -20.271 1.00 54.19 82 PRO A O 1
ATOM 663 N N . ASP A 1 83 ? 14.792 4.117 -22.391 1.00 55.16 83 ASP A N 1
ATOM 664 C CA . ASP A 1 83 ? 13.522 4.630 -22.874 1.00 55.16 83 ASP A CA 1
ATOM 665 C C . ASP A 1 83 ? 12.400 3.814 -22.229 1.00 55.16 83 ASP A C 1
ATOM 667 O O . ASP A 1 83 ? 12.014 2.743 -22.704 1.00 55.16 83 ASP A O 1
ATOM 671 N N . LEU A 1 84 ? 11.919 4.312 -21.085 1.00 56.53 84 LEU A N 1
ATOM 672 C CA . LEU A 1 84 ? 10.899 3.634 -20.311 1.00 56.53 84 LEU A CA 1
ATOM 673 C C . LEU A 1 84 ? 9.501 3.792 -20.936 1.00 56.53 84 LEU A C 1
ATOM 675 O O . LEU A 1 84 ? 8.529 3.270 -20.393 1.00 56.53 84 LEU A O 1
ATOM 679 N N . SER A 1 85 ? 9.380 4.500 -22.068 1.00 54.59 85 SER A N 1
ATOM 680 C CA . SER A 1 85 ? 8.106 4.669 -22.773 1.00 54.59 85 SER A CA 1
ATOM 681 C C . SER A 1 85 ? 7.645 3.390 -23.482 1.00 54.59 85 SER A C 1
ATOM 683 O O . SER A 1 85 ? 6.451 3.226 -23.734 1.00 54.59 85 SER A O 1
ATOM 685 N N . HIS A 1 86 ? 8.568 2.455 -23.743 1.00 52.00 86 HIS A N 1
ATOM 686 C CA . HIS A 1 86 ? 8.300 1.201 -24.457 1.00 52.00 86 HIS A CA 1
ATOM 687 C C . HIS A 1 86 ? 8.301 -0.052 -23.582 1.00 52.00 86 HIS A C 1
ATOM 689 O O . HIS A 1 86 ? 8.042 -1.149 -24.082 1.00 52.00 86 HIS A O 1
ATOM 695 N N . VAL A 1 87 ? 8.590 0.079 -22.291 1.00 61.44 87 VAL A N 1
ATOM 696 C CA . VAL A 1 87 ? 8.744 -1.085 -21.414 1.00 61.44 87 VAL A CA 1
ATOM 697 C C . VAL A 1 87 ? 7.434 -1.446 -20.764 1.00 61.44 87 VAL A C 1
ATOM 699 O O . VAL A 1 87 ? 6.610 -0.604 -20.402 1.00 61.44 87 VAL A O 1
ATOM 702 N N . GLY A 1 88 ? 7.250 -2.752 -20.662 1.00 64.19 88 GLY A N 1
ATOM 703 C CA . GLY A 1 88 ? 6.084 -3.330 -20.053 1.00 64.19 88 GLY A CA 1
ATOM 704 C C . GLY A 1 88 ? 5.937 -2.914 -18.598 1.00 64.19 88 GLY A C 1
ATOM 705 O O . GLY A 1 88 ? 6.897 -2.616 -17.889 1.00 64.19 88 GLY A O 1
ATOM 706 N N . SER A 1 89 ? 4.703 -2.991 -18.125 1.00 74.94 89 SER A N 1
ATOM 707 C CA . SER A 1 89 ? 4.367 -2.877 -16.710 1.00 74.94 89 SER A CA 1
ATOM 708 C C . SER A 1 89 ? 3.549 -4.104 -16.317 1.00 74.94 89 SER A C 1
ATOM 710 O O . SER A 1 89 ? 2.542 -4.420 -16.968 1.00 74.94 89 SER A O 1
ATOM 712 N N . ALA A 1 90 ? 3.957 -4.803 -15.261 1.00 83.75 90 ALA A N 1
ATOM 713 C CA . ALA A 1 90 ? 3.073 -5.749 -14.599 1.00 83.75 90 ALA A CA 1
ATOM 714 C C . ALA A 1 90 ? 2.252 -4.912 -13.621 1.00 83.75 90 ALA A C 1
ATOM 716 O O . ALA A 1 90 ? 2.770 -4.458 -12.599 1.00 83.75 90 ALA A O 1
ATOM 717 N N . LYS A 1 91 ? 1.011 -4.598 -14.008 1.00 92.12 91 LYS A N 1
ATOM 718 C CA . LYS A 1 91 ? 0.133 -3.736 -13.217 1.00 92.12 91 LYS A CA 1
ATOM 719 C C . LYS A 1 91 ? -0.777 -4.605 -12.367 1.00 92.12 91 LYS A C 1
ATOM 721 O O . LYS A 1 91 ? -1.330 -5.583 -12.865 1.00 92.12 91 LYS A O 1
ATOM 726 N N . CYS A 1 92 ? -0.950 -4.222 -11.110 1.00 93.62 92 CYS A N 1
ATOM 727 C CA . CYS A 1 92 ? -2.021 -4.704 -10.247 1.00 93.62 92 CYS A CA 1
ATOM 728 C C . CYS A 1 92 ? -3.393 -4.266 -10.807 1.00 93.62 92 CYS A C 1
ATOM 730 O O . CYS A 1 92 ? -3.482 -3.561 -11.817 1.00 93.62 92 CYS A O 1
ATOM 732 N N . GLY A 1 93 ? -4.488 -4.684 -10.179 1.00 91.88 93 GLY A N 1
ATOM 733 C CA . GLY A 1 93 ? -5.826 -4.293 -10.615 1.00 91.88 93 GLY A CA 1
ATOM 734 C C . GLY A 1 93 ? -6.315 -5.105 -11.818 1.00 91.88 93 GLY A C 1
ATOM 735 O O . GLY A 1 93 ? -6.054 -6.303 -11.951 1.00 91.88 93 GLY A O 1
ATOM 736 N N . ALA A 1 94 ? -7.041 -4.447 -12.723 1.00 91.69 94 ALA A N 1
ATOM 737 C CA . ALA A 1 94 ? -7.694 -5.108 -13.855 1.00 91.69 94 ALA A CA 1
ATOM 738 C C . ALA A 1 94 ? -6.708 -5.812 -14.805 1.00 91.69 94 ALA A C 1
ATOM 740 O O . ALA A 1 94 ? -7.036 -6.848 -15.379 1.00 91.69 94 ALA A O 1
ATOM 741 N N . ASP A 1 95 ? -5.503 -5.269 -14.984 1.00 90.69 95 ASP A N 1
ATOM 742 C CA . ASP A 1 95 ? -4.470 -5.904 -15.807 1.00 90.69 95 ASP A CA 1
ATOM 743 C C . ASP A 1 95 ? -3.974 -7.213 -15.199 1.00 90.69 95 ASP A C 1
ATOM 745 O O . ASP A 1 95 ? -3.877 -8.223 -15.903 1.00 90.69 95 ASP A O 1
ATOM 749 N N . HIS A 1 96 ? -3.776 -7.218 -13.882 1.00 91.81 96 HIS A N 1
ATOM 750 C CA . HIS A 1 96 ? -3.446 -8.423 -13.146 1.00 91.81 96 HIS A CA 1
ATOM 751 C C . HIS A 1 96 ? -4.572 -9.458 -13.264 1.00 91.81 96 HIS A C 1
ATOM 753 O O . HIS A 1 96 ? -4.339 -10.602 -13.654 1.00 91.81 96 HIS A O 1
ATOM 759 N N . ALA A 1 97 ? -5.824 -9.044 -13.060 1.00 91.94 97 ALA A N 1
ATOM 760 C CA . ALA A 1 97 ? -6.972 -9.941 -13.167 1.00 91.94 97 ALA A CA 1
ATOM 761 C C . ALA A 1 97 ? -7.060 -10.624 -14.541 1.00 91.94 97 ALA A C 1
ATOM 763 O O . ALA A 1 97 ? -7.312 -11.827 -14.618 1.00 91.94 97 ALA A O 1
ATOM 764 N N . ARG A 1 98 ? -6.777 -9.901 -15.633 1.00 90.81 98 ARG A N 1
ATOM 765 C CA . ARG A 1 98 ? -6.756 -10.478 -16.990 1.00 90.81 98 ARG A CA 1
ATOM 766 C C . ARG A 1 98 ? -5.678 -11.546 -17.179 1.00 90.81 98 ARG A C 1
ATOM 768 O O . ARG A 1 98 ? -5.885 -12.480 -17.947 1.00 90.81 98 ARG A O 1
ATOM 775 N N . ARG A 1 99 ? -4.523 -11.401 -16.527 1.00 88.19 99 ARG A N 1
ATOM 776 C CA . ARG A 1 99 ? -3.354 -12.280 -16.711 1.00 88.19 99 ARG A CA 1
ATOM 777 C C . ARG A 1 99 ? -3.335 -13.460 -15.738 1.00 88.19 99 ARG A C 1
ATOM 779 O O . ARG A 1 99 ? -2.864 -14.531 -16.109 1.00 88.19 99 ARG A O 1
ATOM 786 N N . TRP A 1 100 ? -3.869 -13.281 -14.530 1.00 88.88 100 TRP A N 1
ATOM 787 C CA . TRP A 1 100 ? -3.812 -14.251 -13.433 1.00 88.88 100 TRP A CA 1
ATOM 788 C C . TRP A 1 100 ? -5.204 -14.710 -12.987 1.00 88.88 100 TRP A C 1
ATOM 790 O O . TRP A 1 100 ? -5.522 -14.713 -11.803 1.00 88.88 100 TRP A O 1
ATOM 800 N N . GLY A 1 101 ? -6.049 -15.111 -13.941 1.00 88.69 101 GLY A N 1
ATOM 801 C CA . GLY A 1 101 ? -7.274 -15.866 -13.643 1.00 88.69 101 GLY A CA 1
ATOM 802 C C . GLY A 1 101 ? -8.315 -15.118 -12.802 1.00 88.69 101 GLY A C 1
ATOM 803 O O . GLY A 1 101 ? -9.018 -15.738 -12.014 1.00 88.69 101 GLY A O 1
ATOM 804 N N . GLY A 1 102 ? -8.411 -13.796 -12.948 1.00 89.81 102 GLY A N 1
ATOM 805 C CA . GLY A 1 102 ? -9.362 -12.953 -12.217 1.00 89.81 102 GLY A CA 1
ATOM 806 C C . GLY A 1 102 ? -8.831 -12.372 -10.904 1.00 89.81 102 GLY A C 1
ATOM 807 O O . GLY A 1 102 ? -9.517 -11.565 -10.281 1.00 89.81 102 GLY A O 1
ATOM 808 N N . HIS A 1 103 ? -7.611 -12.716 -10.489 1.00 89.31 103 HIS A N 1
ATOM 809 C CA . HIS A 1 103 ? -6.983 -12.128 -9.306 1.00 89.31 103 HIS A CA 1
ATOM 810 C C . HIS A 1 103 ? -6.343 -10.784 -9.653 1.00 89.31 103 HIS A C 1
ATOM 812 O O . HIS A 1 103 ? -5.473 -10.727 -10.515 1.00 89.31 103 HIS A O 1
ATOM 818 N N . ASP A 1 104 ? -6.735 -9.708 -8.977 1.00 91.31 104 ASP A N 1
ATOM 819 C CA . ASP A 1 104 ? -6.228 -8.350 -9.206 1.00 91.31 104 ASP A CA 1
ATOM 820 C C . ASP A 1 104 ? -4.949 -8.044 -8.402 1.00 91.31 104 ASP A C 1
ATOM 822 O O . ASP A 1 104 ? -4.336 -6.988 -8.560 1.00 91.31 104 ASP A O 1
ATOM 826 N N . GLY A 1 105 ? -4.541 -8.980 -7.542 1.00 90.69 105 GLY A N 1
ATOM 827 C CA . GLY A 1 105 ? -3.367 -8.868 -6.682 1.00 90.69 105 GLY A CA 1
ATOM 828 C C . GLY A 1 105 ? -3.616 -8.101 -5.379 1.00 90.69 105 GLY A C 1
ATOM 829 O O . GLY A 1 105 ? -2.812 -8.222 -4.460 1.00 90.69 105 GLY A O 1
ATOM 830 N N . TYR A 1 106 ? -4.720 -7.367 -5.242 1.00 90.69 106 TYR A N 1
ATOM 831 C CA . TYR A 1 106 ? -5.117 -6.691 -4.003 1.00 90.69 106 TYR A CA 1
ATOM 832 C C . TYR A 1 106 ? -5.959 -7.574 -3.085 1.00 90.69 106 TYR A C 1
ATOM 834 O O . TYR A 1 106 ? -6.007 -7.324 -1.881 1.00 90.69 106 TYR A O 1
ATOM 842 N N . GLN A 1 107 ? -6.582 -8.633 -3.608 1.00 83.56 107 GLN A N 1
ATOM 843 C CA . GLN A 1 107 ? -7.378 -9.545 -2.774 1.00 83.56 107 GLN A CA 1
ATOM 844 C C . GLN A 1 107 ? -6.525 -10.381 -1.811 1.00 83.56 107 GLN A C 1
ATOM 846 O O . GLN A 1 107 ? -7.041 -10.920 -0.835 1.00 83.56 107 GLN A O 1
ATOM 851 N N . GLN A 1 108 ? -5.228 -10.508 -2.096 1.00 85.69 108 GLN A N 1
ATOM 852 C CA . GLN A 1 108 ? -4.276 -11.235 -1.270 1.00 85.69 108 GLN A CA 1
ATOM 853 C C . GLN A 1 108 ? -3.462 -10.241 -0.426 1.00 85.69 108 GLN A C 1
ATOM 855 O O . GLN A 1 108 ? -2.714 -9.429 -0.975 1.00 85.69 108 GLN A O 1
ATOM 860 N N . PRO A 1 109 ? -3.560 -10.288 0.908 1.00 81.25 109 PRO A N 1
ATOM 861 C CA . PRO A 1 109 ? -2.928 -9.290 1.771 1.00 81.25 109 PRO A CA 1
ATOM 862 C C . PRO A 1 109 ? -1.408 -9.260 1.708 1.00 81.25 109 PRO A C 1
ATOM 864 O O . PRO A 1 109 ? -0.792 -8.197 1.674 1.00 81.25 109 PRO A O 1
ATOM 867 N N . ASP A 1 110 ? -0.812 -10.449 1.657 1.00 86.19 110 ASP A N 1
ATOM 868 C CA . ASP A 1 110 ? 0.634 -10.633 1.595 1.00 86.19 110 ASP A CA 1
ATOM 869 C C . ASP A 1 110 ? 1.194 -10.474 0.169 1.00 86.19 110 ASP A C 1
ATOM 871 O O . ASP A 1 110 ? 2.401 -10.610 -0.051 1.00 86.19 110 ASP A O 1
ATOM 875 N N . HIS A 1 111 ? 0.343 -10.158 -0.808 1.00 91.81 111 HIS A N 1
ATOM 876 C CA . HIS A 1 111 ? 0.772 -9.926 -2.177 1.00 91.81 111 HIS A CA 1
ATOM 877 C C . HIS A 1 111 ? 1.533 -8.604 -2.301 1.00 91.81 111 HIS A C 1
ATOM 879 O O . HIS A 1 111 ? 1.225 -7.610 -1.632 1.00 91.81 111 HIS A O 1
ATOM 885 N N . TRP A 1 112 ? 2.523 -8.573 -3.193 1.00 92.06 112 TRP A N 1
ATOM 886 C CA . TRP A 1 112 ? 3.398 -7.412 -3.371 1.00 92.06 112 TRP A CA 1
ATOM 887 C C . TRP A 1 112 ? 2.612 -6.140 -3.729 1.00 92.06 112 TRP A C 1
ATOM 889 O O . TRP A 1 112 ? 2.975 -5.068 -3.255 1.00 92.06 112 TRP A O 1
ATOM 899 N N . CYS A 1 113 ? 1.481 -6.262 -4.443 1.00 93.69 113 CYS A N 1
ATOM 900 C CA . CYS A 1 113 ? 0.570 -5.148 -4.740 1.00 93.69 113 CYS A CA 1
ATOM 901 C C . CYS A 1 113 ? 0.169 -4.352 -3.491 1.00 93.69 113 CYS A C 1
ATOM 903 O O . CYS A 1 113 ? 0.230 -3.126 -3.495 1.00 93.69 113 CYS A O 1
ATOM 905 N N . ASN A 1 114 ? -0.213 -5.039 -2.411 1.00 93.81 114 ASN A N 1
ATOM 906 C CA . ASN A 1 114 ? -0.594 -4.394 -1.156 1.00 93.81 114 ASN A CA 1
ATOM 907 C C . ASN A 1 114 ? 0.629 -3.937 -0.366 1.00 93.81 114 ASN A C 1
ATOM 909 O O . ASN A 1 114 ? 0.668 -2.814 0.134 1.00 93.81 114 ASN A O 1
ATOM 913 N N . ARG A 1 115 ? 1.642 -4.799 -0.257 1.00 94.25 115 ARG A N 1
ATOM 914 C CA . ARG A 1 115 ? 2.794 -4.550 0.614 1.00 94.25 115 ARG A CA 1
ATOM 915 C C . ARG A 1 115 ? 3.671 -3.405 0.112 1.00 94.25 115 ARG A C 1
ATOM 917 O O . ARG A 1 115 ? 4.031 -2.520 0.887 1.00 94.25 115 ARG A O 1
ATOM 924 N N . VAL A 1 116 ? 3.976 -3.381 -1.184 1.00 95.06 116 VAL A N 1
ATOM 925 C CA . VAL A 1 116 ? 4.769 -2.314 -1.804 1.00 95.06 116 VAL A CA 1
ATOM 926 C C . VAL A 1 116 ? 3.983 -1.009 -1.814 1.00 95.06 116 VAL A C 1
ATOM 928 O O . VAL A 1 116 ? 4.531 0.027 -1.440 1.00 95.06 116 VAL A O 1
ATOM 931 N N . TYR A 1 117 ? 2.688 -1.054 -2.148 1.00 95.31 117 TYR A N 1
ATOM 932 C CA . TYR A 1 117 ? 1.846 0.139 -2.095 1.00 95.31 117 TYR A CA 1
ATOM 933 C C . TYR A 1 117 ? 1.813 0.749 -0.690 1.00 95.31 117 TYR A C 1
ATOM 935 O O . TYR A 1 117 ? 2.102 1.933 -0.525 1.00 95.31 117 TYR A O 1
ATOM 943 N N . ALA A 1 118 ? 1.553 -0.067 0.334 1.00 94.94 118 ALA A N 1
ATOM 944 C CA . ALA A 1 118 ? 1.580 0.350 1.733 1.00 94.94 118 ALA A CA 1
ATOM 945 C C . ALA A 1 118 ? 2.931 0.954 2.147 1.00 94.94 118 ALA A C 1
ATOM 947 O O . ALA A 1 118 ? 2.973 1.924 2.902 1.00 94.94 118 ALA A O 1
ATOM 948 N N . THR A 1 119 ? 4.030 0.397 1.641 1.00 94.56 119 THR A N 1
ATOM 949 C CA . THR A 1 119 ? 5.387 0.820 2.003 1.00 94.56 119 THR A CA 1
ATOM 950 C C . THR A 1 119 ? 5.811 2.128 1.331 1.00 94.56 119 THR A C 1
ATOM 952 O O . THR A 1 119 ? 6.505 2.932 1.949 1.00 94.56 119 THR A O 1
ATOM 955 N N . LEU A 1 120 ? 5.441 2.337 0.065 1.00 93.38 120 LEU A N 1
ATOM 956 C CA . LEU A 1 120 ? 6.003 3.413 -0.759 1.00 93.38 120 LEU A CA 1
ATOM 957 C C . LEU A 1 120 ? 5.028 4.546 -1.072 1.00 93.38 120 LEU A C 1
ATOM 959 O O . LEU A 1 120 ? 5.467 5.684 -1.224 1.00 93.38 120 LEU A O 1
ATOM 963 N N . PHE A 1 121 ? 3.738 4.242 -1.208 1.00 93.81 121 PHE A N 1
ATOM 964 C CA . PHE A 1 121 ? 2.772 5.147 -1.839 1.00 93.81 121 PHE A CA 1
ATOM 965 C C . PHE A 1 121 ? 1.576 5.483 -0.948 1.00 93.81 121 PHE A C 1
ATOM 967 O O . PHE A 1 121 ? 0.910 6.495 -1.169 1.00 93.81 121 PHE A O 1
ATOM 974 N N . ALA A 1 122 ? 1.299 4.663 0.066 1.00 93.50 122 ALA A N 1
ATOM 975 C CA . ALA A 1 122 ? 0.217 4.920 0.996 1.00 93.50 122 ALA A CA 1
ATOM 976 C C . ALA A 1 122 ? 0.436 6.223 1.770 1.00 93.50 122 ALA A C 1
ATOM 978 O O . ALA A 1 122 ? 1.505 6.489 2.321 1.00 93.50 122 ALA A O 1
ATOM 979 N N . LYS A 1 123 ? -0.629 7.018 1.838 1.00 92.69 123 LYS A N 1
ATOM 980 C CA . LYS A 1 123 ? -0.702 8.203 2.687 1.00 92.69 123 LYS A CA 1
ATOM 981 C C . LYS A 1 123 ? -1.212 7.764 4.051 1.00 92.69 123 LYS A C 1
ATOM 983 O O . LYS A 1 123 ? -2.381 7.413 4.184 1.00 92.69 123 LYS A O 1
ATOM 988 N N . TRP A 1 124 ? -0.297 7.692 5.013 1.00 93.38 124 TRP A N 1
ATOM 989 C CA . TRP A 1 124 ? -0.595 7.278 6.378 1.00 93.38 124 TRP A CA 1
ATOM 990 C C . TRP A 1 124 ? -1.077 8.463 7.203 1.00 93.38 124 TRP A C 1
ATOM 992 O O . TRP A 1 124 ? -0.371 9.459 7.345 1.00 93.38 124 TRP A O 1
ATOM 1002 N N . GLU A 1 125 ? -2.258 8.306 7.775 1.00 91.31 125 GLU A N 1
ATOM 1003 C CA . GLU A 1 125 ? -2.982 9.313 8.542 1.00 91.31 125 GLU A CA 1
ATOM 1004 C C . GLU A 1 125 ? -3.346 8.729 9.906 1.00 91.31 125 GLU A C 1
ATOM 1006 O O . GLU A 1 125 ? -3.327 7.506 10.111 1.00 91.31 125 GLU A O 1
ATOM 1011 N N . LYS A 1 126 ? -3.666 9.585 10.878 1.00 90.50 126 LYS A N 1
ATOM 1012 C CA . LYS A 1 126 ? -4.189 9.073 12.155 1.00 90.50 126 LYS A CA 1
ATOM 1013 C C . LYS A 1 126 ? -5.561 8.436 11.920 1.00 90.50 126 LYS A C 1
ATOM 1015 O O . LYS A 1 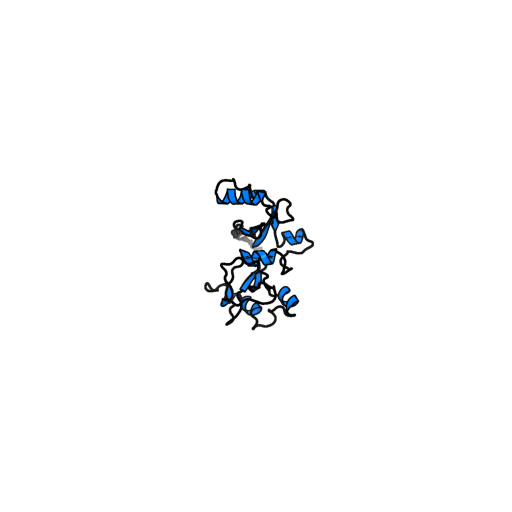126 ? -6.192 8.626 10.893 1.00 90.50 126 LYS A O 1
ATOM 1020 N N . SER A 1 127 ? -6.017 7.611 12.854 1.00 90.12 127 SER A N 1
ATOM 1021 C CA . SER A 1 127 ? -7.410 7.166 12.859 1.00 90.12 127 SER A CA 1
ATOM 1022 C C . SER A 1 127 ? -8.292 8.240 13.512 1.00 90.12 127 SER A C 1
ATOM 1024 O O . SER A 1 127 ? -7.837 8.911 14.443 1.00 90.12 127 SER A O 1
ATOM 1026 N N . PRO A 1 128 ? -9.573 8.367 13.111 1.00 86.69 128 PRO A N 1
ATOM 1027 C CA . PRO A 1 128 ? -10.548 9.227 13.794 1.00 86.69 128 PRO A CA 1
ATOM 1028 C C . PRO A 1 128 ? -10.815 8.821 15.249 1.00 86.69 128 PRO A C 1
ATOM 1030 O O . PRO A 1 128 ? -11.448 9.566 15.995 1.00 86.69 128 PRO A O 1
ATOM 1033 N N . MET A 1 129 ? -10.395 7.623 15.658 1.00 88.00 129 MET A N 1
ATOM 1034 C CA . MET A 1 129 ? -10.567 7.149 17.023 1.00 88.00 129 MET A CA 1
ATOM 1035 C C . MET A 1 129 ? -9.461 7.662 17.940 1.00 88.00 129 MET A C 1
ATOM 1037 O O . MET A 1 129 ? -8.276 7.612 17.606 1.00 88.00 129 MET A O 1
ATOM 1041 N N . THR A 1 130 ? -9.839 8.045 19.160 1.00 84.19 130 THR A N 1
ATOM 1042 C CA . THR A 1 130 ? -8.884 8.289 20.244 1.00 84.19 130 THR A CA 1
ATOM 1043 C C . THR A 1 130 ? -8.050 7.025 20.471 1.00 84.19 130 THR A C 1
ATOM 1045 O O . THR A 1 130 ? -8.598 5.966 20.768 1.00 84.19 130 THR A O 1
ATOM 1048 N N . HIS A 1 131 ? -6.729 7.132 20.299 1.00 86.69 131 HIS A N 1
ATOM 1049 C CA . HIS A 1 131 ? -5.772 6.012 20.333 1.00 86.69 131 HIS A CA 1
ATOM 1050 C C . HIS A 1 131 ? -5.949 4.948 19.232 1.00 86.69 131 HIS A C 1
ATOM 1052 O O . HIS A 1 131 ? -5.454 3.828 19.375 1.00 86.69 131 HIS A O 1
ATOM 1058 N N . GLY A 1 132 ? -6.624 5.287 18.131 1.00 90.56 132 GLY A N 1
ATOM 1059 C CA . GLY A 1 132 ? -6.711 4.420 16.962 1.00 90.56 132 GLY A CA 1
ATOM 1060 C C . GLY A 1 132 ? -5.365 4.258 16.235 1.00 90.56 132 GLY A C 1
ATOM 1061 O O . GLY A 1 132 ? -4.420 5.013 16.485 1.00 90.56 132 GLY A O 1
ATOM 1062 N N . PRO A 1 133 ? -5.261 3.266 15.336 1.00 95.19 133 PRO A N 1
ATOM 1063 C CA . PRO A 1 133 ? -4.034 3.009 14.589 1.00 95.19 133 PRO A CA 1
ATOM 1064 C C . PRO A 1 133 ? -3.753 4.090 13.537 1.00 95.19 133 PRO A C 1
ATOM 1066 O O . PRO A 1 133 ? -4.617 4.916 13.244 1.00 95.19 133 PRO A O 1
ATOM 1069 N N . LEU A 1 134 ? -2.564 4.056 12.927 1.00 94.75 134 LEU A N 1
ATOM 1070 C CA . LEU A 1 134 ? -2.364 4.735 11.640 1.00 94.75 134 LEU A CA 1
ATOM 1071 C C . LEU A 1 134 ? -3.130 3.992 10.551 1.00 94.75 134 LEU A C 1
ATOM 1073 O O . LEU A 1 134 ? -3.068 2.762 10.485 1.00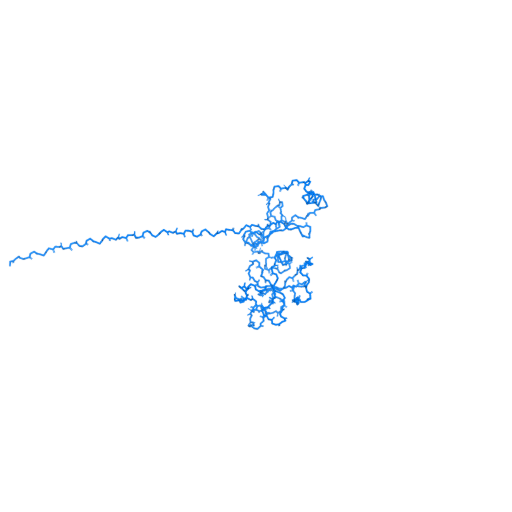 94.75 134 LEU A O 1
ATOM 1077 N N . VAL A 1 135 ? -3.823 4.735 9.697 1.00 95.50 135 VAL A N 1
ATOM 1078 C CA . VAL A 1 135 ? -4.653 4.198 8.620 1.00 95.50 135 VAL A CA 1
ATOM 1079 C C . VAL A 1 135 ? -4.314 4.840 7.281 1.00 95.50 135 VAL A C 1
ATOM 1081 O O . VAL A 1 135 ? -3.744 5.922 7.217 1.00 95.50 135 VAL A O 1
ATOM 1084 N N . ALA A 1 136 ? -4.648 4.142 6.206 1.00 94.62 136 ALA A N 1
ATOM 1085 C CA . ALA A 1 136 ? -4.543 4.603 4.829 1.00 94.62 136 ALA A CA 1
ATOM 1086 C C . ALA A 1 136 ? -5.634 3.926 3.986 1.00 94.62 136 ALA A C 1
ATOM 1088 O O . ALA A 1 136 ? -6.401 3.096 4.489 1.00 94.62 136 ALA A O 1
ATOM 1089 N N . ARG A 1 137 ? -5.689 4.248 2.689 1.00 92.38 137 ARG A N 1
ATOM 1090 C CA . ARG A 1 137 ? -6.501 3.506 1.715 1.00 92.38 137 ARG A CA 1
ATOM 1091 C C . ARG A 1 137 ? -5.644 2.736 0.733 1.00 92.38 137 ARG A C 1
ATOM 1093 O O . ARG A 1 137 ? -4.643 3.262 0.248 1.00 92.38 137 ARG A O 1
ATOM 1100 N N . THR A 1 138 ? -6.076 1.524 0.411 1.00 91.12 138 THR A N 1
ATOM 1101 C CA . THR A 1 138 ? -5.575 0.780 -0.746 1.00 91.12 138 THR A CA 1
ATOM 1102 C C . THR A 1 138 ? -5.981 1.491 -2.049 1.00 91.12 138 THR A C 1
ATOM 1104 O O . THR A 1 138 ? -6.892 2.327 -2.039 1.00 91.12 138 THR A O 1
ATOM 1107 N N . PRO A 1 139 ? -5.385 1.127 -3.197 1.00 88.00 139 PRO A N 1
ATOM 1108 C CA . PRO A 1 139 ? -5.836 1.588 -4.515 1.00 88.00 139 PRO A CA 1
ATOM 1109 C C . PRO A 1 139 ? -7.305 1.282 -4.813 1.00 88.00 139 PRO A C 1
ATOM 1111 O O . PRO A 1 139 ? -7.981 2.052 -5.486 1.00 88.00 139 PRO A O 1
ATOM 1114 N N . THR A 1 140 ? -7.825 0.181 -4.265 1.00 86.69 140 THR A N 1
ATOM 1115 C CA . THR A 1 140 ? -9.238 -0.206 -4.389 1.00 86.69 140 THR A CA 1
ATOM 1116 C C . THR A 1 140 ? -10.167 0.579 -3.455 1.00 86.69 140 THR A C 1
ATOM 1118 O O . THR A 1 140 ? -11.382 0.413 -3.519 1.00 86.69 140 THR A O 1
ATOM 1121 N N . GLY A 1 141 ? -9.622 1.448 -2.597 1.00 88.94 141 GLY A N 1
ATOM 1122 C CA . GLY A 1 141 ? -10.372 2.293 -1.666 1.00 88.94 141 GLY A CA 1
ATOM 1123 C C . GLY A 1 141 ? -10.657 1.660 -0.300 1.00 88.94 141 GLY A C 1
ATOM 1124 O O . GLY A 1 141 ? -11.208 2.342 0.573 1.00 88.94 141 GLY A O 1
ATOM 1125 N N . GLU A 1 142 ? -10.255 0.405 -0.086 1.00 91.56 142 GLU A N 1
ATOM 1126 C CA . GLU A 1 142 ? -10.379 -0.285 1.201 1.00 91.56 142 GLU A CA 1
ATOM 1127 C C . GLU A 1 142 ? -9.513 0.391 2.263 1.00 91.56 142 GLU A C 1
ATOM 1129 O O . GLU A 1 142 ? -8.411 0.872 1.992 1.00 91.56 142 GLU A O 1
ATOM 1134 N N . VAL A 1 143 ? -10.019 0.437 3.494 1.00 94.94 143 VAL A N 1
ATOM 1135 C CA . VAL A 1 143 ? -9.248 0.967 4.623 1.00 94.94 143 VAL A CA 1
ATOM 1136 C C . VAL A 1 143 ? -8.197 -0.067 5.011 1.00 94.94 143 VAL A C 1
ATOM 1138 O O . VAL A 1 143 ? -8.497 -1.253 5.110 1.00 94.94 143 VAL A O 1
ATOM 1141 N N . MET A 1 144 ? -6.981 0.378 5.295 1.00 96.12 144 MET A N 1
ATOM 1142 C CA . MET A 1 144 ? -5.934 -0.461 5.867 1.00 96.12 144 MET A CA 1
ATOM 1143 C C . MET A 1 144 ? -5.247 0.244 7.026 1.00 96.12 144 MET A C 1
ATOM 1145 O O . MET A 1 144 ? -5.213 1.473 7.058 1.00 96.12 144 MET A O 1
ATOM 1149 N N . CYS A 1 145 ? -4.691 -0.516 7.966 1.00 96.50 145 CYS A N 1
ATOM 1150 C CA . CYS A 1 145 ? -3.848 0.034 9.019 1.00 96.50 145 CYS A CA 1
ATOM 1151 C C . CYS A 1 145 ? -2.369 -0.276 8.788 1.00 96.50 145 CYS A C 1
ATOM 1153 O O . CYS A 1 145 ? -2.005 -1.268 8.144 1.00 96.50 145 CYS A O 1
ATOM 1155 N N . TYR A 1 146 ? -1.515 0.581 9.344 1.00 96.00 146 TYR A N 1
ATOM 1156 C CA . TYR A 1 146 ? -0.076 0.368 9.340 1.00 96.00 146 TYR A CA 1
ATOM 1157 C C . TYR A 1 146 ? 0.227 -0.888 10.153 1.00 96.00 146 TYR A C 1
ATOM 1159 O O . TYR A 1 146 ? -0.098 -0.955 11.337 1.00 96.00 146 TYR A O 1
ATOM 1167 N N . SER A 1 147 ? 0.828 -1.890 9.522 1.00 95.50 147 SER A N 1
ATOM 1168 C CA . SER A 1 147 ? 1.165 -3.159 10.163 1.00 95.50 147 SER A CA 1
ATOM 1169 C C . SER A 1 147 ? 2.389 -3.783 9.495 1.00 95.50 147 SER A C 1
ATOM 1171 O O . SER A 1 147 ? 2.666 -3.564 8.311 1.00 95.50 147 SER A O 1
ATOM 1173 N N . THR A 1 148 ? 3.151 -4.543 10.278 1.00 93.81 148 THR A N 1
ATOM 1174 C CA . THR A 1 148 ? 4.326 -5.303 9.825 1.00 93.81 148 THR A CA 1
ATOM 1175 C C . THR A 1 148 ? 4.102 -6.812 9.849 1.00 93.81 148 THR A C 1
ATOM 1177 O O . THR A 1 148 ? 4.958 -7.553 9.373 1.00 93.81 148 THR A O 1
ATOM 1180 N N . ASP A 1 149 ? 2.973 -7.277 10.383 1.00 93.69 149 ASP A N 1
ATOM 1181 C CA . ASP A 1 149 ? 2.641 -8.699 10.525 1.00 93.69 149 ASP A CA 1
ATOM 1182 C C . ASP A 1 149 ? 1.325 -9.094 9.833 1.00 93.69 149 ASP A C 1
ATOM 1184 O O . ASP A 1 149 ? 1.005 -10.280 9.779 1.00 93.69 149 ASP A O 1
ATOM 1188 N N . GLY A 1 150 ? 0.588 -8.129 9.273 1.00 94.44 150 GLY A N 1
ATOM 1189 C CA . GLY A 1 150 ? -0.692 -8.362 8.608 1.00 94.44 150 GLY A CA 1
ATOM 1190 C C . GLY A 1 150 ? -1.853 -8.606 9.567 1.00 94.44 150 GLY A C 1
ATOM 1191 O O . GLY A 1 150 ? -2.943 -8.908 9.101 1.00 94.44 150 GLY A O 1
ATOM 1192 N N . GLN A 1 151 ? -1.650 -8.485 10.882 1.00 95.38 151 GLN A N 1
ATOM 1193 C CA . GLN A 1 151 ? -2.641 -8.861 11.898 1.00 95.38 151 GLN A CA 1
ATOM 1194 C C . GLN A 1 151 ? -2.839 -7.780 12.956 1.00 95.38 151 GLN A C 1
ATOM 1196 O O . GLN A 1 151 ? -3.969 -7.512 13.358 1.00 95.38 151 GLN A O 1
ATOM 1201 N N . ASN A 1 152 ? -1.756 -7.145 13.399 1.00 94.88 152 ASN A N 1
ATOM 1202 C CA . ASN A 1 152 ? -1.763 -6.147 14.455 1.00 94.88 152 ASN A CA 1
ATOM 1203 C C . ASN A 1 152 ? -1.446 -4.771 13.880 1.00 94.88 152 ASN A C 1
ATOM 1205 O O . ASN A 1 152 ? -0.435 -4.569 13.203 1.00 94.88 152 ASN A O 1
ATOM 1209 N N . CYS A 1 153 ? -2.310 -3.804 14.178 1.00 95.50 153 CYS A N 1
ATOM 1210 C CA . CYS A 1 153 ? -2.098 -2.425 13.772 1.00 95.50 153 CYS A CA 1
ATOM 1211 C C . CYS A 1 153 ? -1.115 -1.717 14.708 1.00 95.50 153 CYS A C 1
ATOM 1213 O O . CYS A 1 153 ? -1.266 -1.747 15.932 1.00 95.50 153 CYS A O 1
ATOM 1215 N N . SER A 1 154 ? -0.147 -1.013 14.133 1.00 93.12 154 SER A N 1
ATOM 1216 C CA . SER A 1 154 ? 0.765 -0.149 14.872 1.00 93.12 154 SER A CA 1
ATOM 1217 C C . SER A 1 154 ? 0.057 1.125 15.329 1.00 93.12 154 SER A C 1
ATOM 1219 O O . SER A 1 154 ? -0.760 1.713 14.608 1.00 93.12 154 SER A O 1
ATOM 1221 N N . ARG A 1 155 ? 0.394 1.581 16.537 1.00 90.50 155 ARG A N 1
ATOM 1222 C CA . ARG A 1 155 ? -0.073 2.875 17.036 1.00 90.50 155 ARG A CA 1
ATOM 1223 C C . ARG A 1 155 ? 0.780 3.993 16.432 1.00 90.50 155 ARG A C 1
ATOM 1225 O O . ARG A 1 155 ? 1.968 3.773 16.201 1.00 90.50 155 ARG A O 1
ATOM 1232 N N . PRO A 1 156 ? 0.227 5.201 16.225 1.00 90.75 156 PRO A N 1
ATOM 1233 C CA . PRO A 1 156 ? 0.968 6.301 15.611 1.00 90.75 156 PRO A CA 1
ATOM 1234 C C . PRO A 1 156 ? 2.302 6.639 16.285 1.00 90.75 156 PRO A C 1
ATOM 1236 O O . PRO A 1 156 ? 3.256 6.973 15.595 1.00 90.75 156 PRO A O 1
ATOM 1239 N N . GLN A 1 157 ? 2.394 6.530 17.612 1.00 89.88 157 GLN A N 1
ATOM 1240 C CA . GLN A 1 157 ? 3.627 6.817 18.352 1.00 89.88 157 GLN A CA 1
ATOM 1241 C C . GLN A 1 157 ? 4.737 5.767 18.181 1.00 89.88 157 GLN A C 1
ATOM 1243 O O . GLN A 1 157 ? 5.888 6.062 18.488 1.00 89.88 157 GLN A O 1
ATOM 1248 N N . ASP A 1 158 ? 4.407 4.568 17.695 1.00 90.06 158 ASP A N 1
ATOM 1249 C CA . ASP A 1 158 ? 5.353 3.453 17.552 1.00 90.06 158 ASP A CA 1
ATOM 1250 C C . ASP A 1 158 ? 5.937 3.367 16.127 1.00 90.06 158 ASP A C 1
ATOM 1252 O O . ASP A 1 158 ? 6.713 2.462 15.815 1.00 90.06 158 ASP A O 1
ATOM 1256 N N . VAL A 1 159 ? 5.550 4.290 15.237 1.00 90.19 159 VAL A N 1
ATOM 1257 C CA . VAL A 1 159 ? 5.875 4.252 13.807 1.00 90.19 159 VAL A CA 1
ATOM 1258 C C . VAL A 1 159 ? 6.790 5.411 13.420 1.00 90.19 159 VAL A C 1
ATOM 1260 O O . VAL A 1 159 ? 6.431 6.578 13.556 1.00 90.19 159 VAL A O 1
ATOM 1263 N N . ASP A 1 160 ? 7.946 5.081 12.842 1.00 90.00 160 ASP A N 1
ATOM 1264 C CA . ASP A 1 160 ? 8.780 6.035 12.108 1.00 90.00 160 ASP A CA 1
ATOM 1265 C C . ASP A 1 160 ? 8.505 5.925 10.602 1.00 90.00 160 ASP A C 1
ATOM 1267 O O . ASP A 1 160 ? 9.042 5.050 9.921 1.00 90.00 160 ASP A O 1
ATOM 1271 N N . LEU A 1 161 ? 7.683 6.838 10.073 1.00 86.25 161 LEU A N 1
ATOM 1272 C CA . LEU A 1 161 ? 7.336 6.893 8.647 1.00 86.25 161 LEU A CA 1
ATOM 1273 C C . LEU A 1 161 ? 8.530 7.226 7.736 1.00 86.25 161 LEU A C 1
ATOM 1275 O O . LEU A 1 161 ? 8.439 7.049 6.521 1.00 86.25 161 LEU A O 1
ATOM 1279 N N . LYS A 1 162 ? 9.658 7.703 8.282 1.00 85.62 162 LYS A N 1
ATOM 1280 C CA . LYS A 1 162 ? 10.883 7.918 7.496 1.00 85.62 162 LYS A CA 1
ATOM 1281 C C . LYS A 1 162 ? 11.599 6.604 7.209 1.00 85.62 162 LYS A C 1
ATOM 1283 O O . LYS A 1 162 ? 12.350 6.515 6.236 1.00 85.62 162 LYS A O 1
ATOM 1288 N N . GLN A 1 163 ? 11.373 5.582 8.031 1.00 83.81 163 GLN A N 1
ATOM 1289 C CA . GLN A 1 163 ? 11.969 4.278 7.829 1.00 83.81 163 GLN A CA 1
ATOM 1290 C C . GLN A 1 163 ? 11.120 3.457 6.858 1.00 83.81 163 GLN A C 1
ATOM 1292 O O . GLN A 1 163 ? 10.057 2.944 7.202 1.00 83.81 163 GLN A O 1
ATOM 1297 N N . ARG A 1 164 ? 11.637 3.260 5.642 1.00 77.62 164 ARG A N 1
ATOM 1298 C CA . ARG A 1 164 ? 11.034 2.345 4.667 1.00 77.62 164 ARG A CA 1
ATOM 1299 C C . ARG A 1 164 ? 11.214 0.905 5.143 1.00 77.62 164 ARG A C 1
ATOM 1301 O O . ARG A 1 164 ? 12.270 0.307 4.950 1.00 77.62 164 ARG A O 1
ATOM 1308 N N . ARG A 1 165 ? 10.194 0.365 5.806 1.00 82.44 165 ARG A N 1
ATOM 1309 C CA . ARG A 1 165 ? 10.098 -1.051 6.178 1.00 82.44 165 ARG A CA 1
ATOM 1310 C C . ARG A 1 165 ? 9.139 -1.742 5.230 1.00 82.44 165 ARG A C 1
ATOM 1312 O O . ARG A 1 165 ? 8.136 -1.153 4.855 1.00 82.44 165 ARG A O 1
ATOM 1319 N N . TYR A 1 166 ? 9.418 -2.994 4.894 1.00 87.94 166 TYR A N 1
ATOM 1320 C CA . TYR A 1 166 ? 8.491 -3.789 4.102 1.00 87.94 166 TYR A CA 1
ATOM 1321 C C . TYR A 1 166 ? 7.234 -4.078 4.932 1.00 87.94 166 TYR A C 1
ATOM 1323 O O . TYR A 1 166 ? 7.259 -4.909 5.842 1.00 87.94 166 TYR A O 1
ATOM 1331 N N . LEU A 1 167 ? 6.147 -3.366 4.646 1.00 94.12 167 LEU A N 1
ATOM 1332 C CA . LEU A 1 167 ? 4.910 -3.474 5.411 1.00 94.12 167 LEU A CA 1
ATOM 1333 C C . LEU A 1 167 ? 4.102 -4.712 5.024 1.00 94.12 167 LEU A C 1
ATOM 1335 O O . LEU A 1 167 ? 4.228 -5.275 3.933 1.00 94.12 167 LEU A O 1
ATOM 1339 N N . LYS A 1 168 ? 3.254 -5.129 5.958 1.00 95.38 168 LYS A N 1
ATOM 1340 C CA . LYS A 1 168 ? 2.188 -6.110 5.772 1.00 95.38 168 LYS A CA 1
ATOM 1341 C C . LYS A 1 168 ? 0.922 -5.480 6.340 1.00 95.38 168 LYS A C 1
ATOM 1343 O O . LYS A 1 168 ? 0.627 -5.700 7.510 1.00 95.38 168 LYS A O 1
ATOM 1348 N N . PRO A 1 169 ? 0.238 -4.608 5.582 1.00 95.94 169 PRO A N 1
ATOM 1349 C CA . PRO A 1 169 ? -0.915 -3.892 6.109 1.00 95.94 169 PRO A CA 1
ATOM 1350 C C . PRO A 1 169 ? -2.035 -4.876 6.468 1.00 95.94 169 PRO A C 1
ATOM 1352 O O . PRO A 1 169 ? -2.319 -5.801 5.706 1.00 95.94 169 PRO A O 1
ATOM 1355 N N . LEU A 1 170 ? -2.721 -4.645 7.589 1.00 96.69 170 LEU A N 1
ATOM 1356 C CA . LEU A 1 170 ? -4.013 -5.283 7.833 1.00 96.69 170 LEU A CA 1
ATOM 1357 C C . LEU A 1 170 ? -5.080 -4.448 7.123 1.00 96.69 170 LEU A C 1
ATOM 1359 O O . LEU A 1 170 ? -5.274 -3.272 7.429 1.00 96.69 170 LEU A O 1
ATOM 1363 N N . ILE A 1 171 ? -5.752 -5.063 6.158 1.00 96.44 171 ILE A N 1
ATOM 1364 C CA . ILE A 1 171 ? -6.752 -4.422 5.301 1.00 96.44 171 ILE A CA 1
ATOM 1365 C C . ILE A 1 171 ? -8.121 -4.819 5.845 1.00 96.44 171 ILE A C 1
ATOM 1367 O O . ILE A 1 171 ? -8.357 -5.991 6.131 1.00 96.44 171 ILE A O 1
ATOM 1371 N N . CYS A 1 172 ? -9.011 -3.852 6.020 1.00 96.19 172 CYS A N 1
ATOM 1372 C CA . CYS A 1 172 ? -10.396 -4.085 6.412 1.00 96.19 172 CYS A CA 1
ATOM 1373 C C . CYS A 1 172 ? -11.149 -4.902 5.341 1.00 96.19 172 CYS A C 1
ATOM 1375 O O . CYS A 1 172 ? -10.626 -5.198 4.267 1.00 96.19 172 CYS A O 1
ATOM 1377 N N . GLY A 1 173 ? -12.381 -5.318 5.635 1.00 94.00 173 GLY A N 1
ATOM 1378 C CA . GLY A 1 173 ? -13.150 -6.142 4.704 1.00 94.00 173 GLY A CA 1
ATOM 1379 C C . GLY A 1 173 ? -12.739 -7.614 4.767 1.00 94.00 173 GLY A C 1
ATOM 1380 O O . GLY A 1 173 ? -12.661 -8.201 5.848 1.00 94.00 173 GLY A O 1
ATOM 1381 N N . SER A 1 174 ? -12.505 -8.229 3.607 1.00 92.81 174 SER A N 1
ATOM 1382 C CA . SER A 1 174 ? -12.248 -9.673 3.493 1.00 92.81 174 SER A CA 1
ATOM 1383 C C . SER A 1 174 ? -10.963 -10.117 4.194 1.00 92.81 174 SER A C 1
ATOM 1385 O O . SER A 1 174 ? -10.956 -11.162 4.842 1.00 92.81 174 SER A O 1
ATOM 1387 N N . HIS A 1 175 ? -9.891 -9.323 4.116 1.00 93.56 175 HIS A N 1
ATOM 1388 C CA . HIS A 1 175 ? -8.636 -9.646 4.788 1.00 93.56 175 HIS A CA 1
ATOM 1389 C C . HIS A 1 175 ? -8.825 -9.657 6.308 1.00 93.56 175 HIS A C 1
ATOM 1391 O O . HIS A 1 175 ? -8.577 -10.679 6.944 1.00 93.56 175 HIS A O 1
ATOM 1397 N N . HIS A 1 176 ? -9.348 -8.580 6.889 1.00 95.62 176 HIS A N 1
ATOM 1398 C CA . HIS A 1 176 ? -9.646 -8.535 8.318 1.00 95.62 176 HIS A CA 1
ATOM 1399 C C . HIS A 1 176 ? -10.565 -9.684 8.756 1.00 95.62 176 HIS A C 1
ATOM 1401 O O . HIS A 1 176 ? -10.330 -10.282 9.805 1.00 95.62 176 HIS A O 1
ATOM 1407 N N . ALA A 1 177 ? -11.550 -10.062 7.933 1.00 94.75 177 ALA A N 1
ATOM 1408 C CA . ALA A 1 177 ? -12.412 -11.212 8.208 1.00 94.75 177 ALA A CA 1
ATOM 1409 C C . ALA A 1 177 ? -11.653 -12.545 8.212 1.00 94.75 177 ALA A C 1
ATOM 1411 O O . ALA A 1 177 ? -11.931 -13.390 9.058 1.00 94.75 177 ALA A O 1
ATOM 1412 N N . SER A 1 178 ? -10.670 -12.730 7.328 1.00 92.69 178 SER A N 1
ATOM 1413 C CA . SER A 1 178 ? -9.834 -13.939 7.319 1.00 92.69 178 SER A CA 1
ATOM 1414 C C . SER A 1 178 ? -8.926 -14.073 8.547 1.00 92.69 178 SER A C 1
ATOM 1416 O O . SER A 1 178 ? -8.609 -15.193 8.935 1.00 92.69 178 SER A O 1
ATOM 1418 N N . VAL A 1 179 ? -8.537 -12.956 9.172 1.00 94.38 179 VAL A N 1
ATOM 1419 C CA . VAL A 1 179 ? -7.671 -12.947 10.363 1.00 94.38 179 VAL A CA 1
ATOM 1420 C C . VAL A 1 179 ? -8.490 -13.016 11.654 1.00 94.38 179 VAL A C 1
ATOM 1422 O O . VAL A 1 179 ? -8.178 -13.795 12.549 1.00 94.38 179 VAL A O 1
ATOM 1425 N N . TRP A 1 180 ? -9.552 -12.212 11.748 1.00 95.50 180 TRP A N 1
ATOM 1426 C CA . TRP A 1 180 ? -10.282 -11.959 12.996 1.00 95.50 180 TRP A CA 1
ATOM 1427 C C . TRP A 1 180 ? -11.738 -12.445 12.984 1.00 95.50 180 TRP A C 1
ATOM 1429 O O . TRP A 1 180 ? -12.458 -12.246 13.960 1.00 95.50 180 TRP A O 1
ATOM 1439 N N . GLY A 1 181 ? -12.213 -13.042 11.888 1.00 96.19 181 GLY A N 1
ATOM 1440 C CA . GLY A 1 181 ? -13.589 -13.540 11.752 1.00 96.19 181 GLY A CA 1
ATOM 1441 C C . GLY A 1 181 ? -14.656 -12.459 11.533 1.00 96.19 181 GLY A C 1
ATOM 1442 O O . GLY A 1 181 ? -15.836 -12.779 11.419 1.00 96.19 181 GLY A O 1
ATOM 1443 N N . VAL A 1 182 ? -14.265 -11.184 11.457 1.00 96.00 182 VAL A N 1
ATOM 1444 C CA . VAL A 1 182 ? -15.148 -10.029 11.215 1.00 96.00 182 VAL A CA 1
ATOM 1445 C C . VAL A 1 182 ? -14.500 -9.071 10.228 1.00 96.00 182 VAL A C 1
ATOM 1447 O O . VAL A 1 182 ? -13.278 -8.956 10.202 1.00 96.00 182 VAL A O 1
ATOM 1450 N N . THR A 1 183 ? -15.278 -8.321 9.449 1.00 96.06 183 THR A N 1
ATOM 1451 C CA . THR A 1 183 ? -14.707 -7.411 8.434 1.00 96.06 183 THR A CA 1
ATOM 1452 C C . THR A 1 183 ? -14.072 -6.149 9.028 1.00 96.06 183 THR A C 1
ATOM 1454 O O . THR A 1 183 ? -13.420 -5.373 8.329 1.00 96.06 183 THR A O 1
ATOM 1457 N N . GLY A 1 184 ? -14.336 -5.892 10.311 1.00 95.50 184 GLY A N 1
ATOM 1458 C CA . GLY A 1 184 ? -14.066 -4.621 10.976 1.00 95.50 184 GLY A CA 1
ATOM 1459 C C . GLY A 1 184 ? -15.076 -3.519 10.622 1.00 95.50 184 GLY A C 1
ATOM 1460 O O . GLY A 1 184 ? -15.115 -2.496 11.303 1.00 95.50 184 GLY A O 1
ATOM 1461 N N . TYR A 1 185 ? -15.914 -3.708 9.600 1.00 96.38 185 TYR A N 1
ATOM 1462 C CA . TYR A 1 185 ? -16.974 -2.769 9.225 1.00 96.38 185 TYR A CA 1
ATOM 1463 C C . TYR A 1 185 ? -18.314 -3.060 9.895 1.00 96.38 185 TYR A C 1
ATOM 1465 O O . TYR A 1 185 ? -19.166 -2.176 9.955 1.00 96.38 185 TYR A O 1
ATOM 1473 N N . ASP A 1 186 ? -18.479 -4.272 10.417 1.00 93.81 186 ASP A N 1
ATOM 1474 C CA . ASP A 1 186 ? -19.729 -4.747 11.018 1.00 93.81 186 ASP A CA 1
ATOM 1475 C C . ASP A 1 186 ? -20.034 -4.069 12.364 1.00 93.81 186 ASP A C 1
ATOM 1477 O O . ASP A 1 186 ? -21.166 -4.087 12.841 1.00 93.81 186 ASP A O 1
ATOM 1481 N N . GLN A 1 187 ? -19.028 -3.443 12.982 1.00 92.69 187 GLN A N 1
ATOM 1482 C CA . GLN A 1 187 ? -19.139 -2.762 14.268 1.00 92.69 187 GLN A CA 1
ATOM 1483 C C . GLN A 1 187 ? -18.914 -1.253 14.084 1.00 92.69 187 GLN A C 1
ATOM 1485 O O . GLN A 1 187 ? -17.786 -0.841 13.805 1.00 92.69 187 GLN A O 1
ATOM 1490 N N . PRO A 1 188 ? -19.932 -0.393 14.290 1.00 91.81 188 PRO A N 1
ATOM 1491 C CA . PRO A 1 188 ? -19.816 1.051 14.049 1.00 91.81 188 PRO A CA 1
ATOM 1492 C C . PRO A 1 188 ? -18.722 1.763 14.857 1.00 91.81 188 PRO A C 1
ATOM 1494 O O . PRO A 1 188 ? -18.246 2.821 14.453 1.00 91.81 188 PRO A O 1
ATOM 1497 N N . GLY A 1 189 ? -18.338 1.209 16.012 1.00 91.69 189 GLY A N 1
ATOM 1498 C CA . GLY A 1 189 ? -17.275 1.740 16.870 1.00 91.69 189 GLY A CA 1
ATOM 1499 C C . GLY A 1 189 ? -15.865 1.272 16.504 1.00 91.69 189 GLY A C 1
ATOM 1500 O O . GLY A 1 189 ? -14.910 1.730 17.120 1.00 91.69 189 GLY A O 1
ATOM 1501 N N . HIS A 1 190 ? -15.715 0.363 15.541 1.00 94.56 190 HIS A N 1
ATOM 1502 C CA . HIS A 1 190 ? -14.419 -0.181 15.153 1.00 94.56 190 HIS A CA 1
ATOM 1503 C C . HIS A 1 190 ? -13.663 0.779 14.221 1.00 94.56 190 HIS A C 1
ATOM 1505 O O . HIS A 1 190 ? -14.265 1.509 13.429 1.00 94.56 190 HIS A O 1
ATOM 1511 N N . TRP A 1 191 ? -12.329 0.761 14.276 1.00 94.56 191 TRP A N 1
ATOM 1512 C CA . TRP A 1 191 ? -11.491 1.717 13.542 1.00 94.56 191 TRP A CA 1
ATOM 1513 C C . TRP A 1 191 ? -11.668 1.619 12.025 1.00 94.56 191 TRP A C 1
ATOM 1515 O O . TRP A 1 191 ? -11.666 2.652 11.362 1.00 94.56 191 TRP A O 1
ATOM 1525 N N . CYS A 1 192 ? -11.901 0.416 11.483 1.00 95.69 192 CYS A N 1
ATOM 1526 C CA . CYS A 1 192 ? -12.248 0.232 10.072 1.00 95.69 192 CYS A CA 1
ATOM 1527 C C . CYS A 1 192 ? -13.513 1.024 9.707 1.00 95.69 192 CYS A C 1
ATOM 1529 O O . CYS A 1 192 ? -13.496 1.813 8.763 1.00 95.69 192 CYS A O 1
ATOM 1531 N N . ALA A 1 193 ? -14.604 0.846 10.463 1.00 94.94 193 ALA A N 1
ATOM 1532 C CA . ALA A 1 193 ? -15.866 1.543 10.221 1.00 94.94 193 ALA A CA 1
ATOM 1533 C C . ALA A 1 193 ? -15.696 3.063 10.302 1.00 94.94 193 ALA A C 1
ATOM 1535 O O . ALA A 1 193 ? -16.138 3.770 9.398 1.00 94.94 193 ALA A O 1
ATOM 1536 N N . LYS A 1 194 ? -14.981 3.550 11.322 1.00 93.50 194 LYS A N 1
ATOM 1537 C CA . LYS A 1 194 ? -14.730 4.982 11.506 1.00 93.50 194 LYS A CA 1
ATOM 1538 C C . LYS A 1 194 ? -13.870 5.591 10.404 1.00 93.50 194 LYS A C 1
ATOM 1540 O O . LYS A 1 194 ? -14.225 6.632 9.864 1.00 93.50 194 LYS A O 1
ATOM 1545 N N . ALA A 1 195 ? -12.786 4.931 10.011 1.00 92.75 195 ALA A N 1
ATOM 1546 C CA . ALA A 1 195 ? -11.917 5.410 8.938 1.00 92.75 195 ALA A CA 1
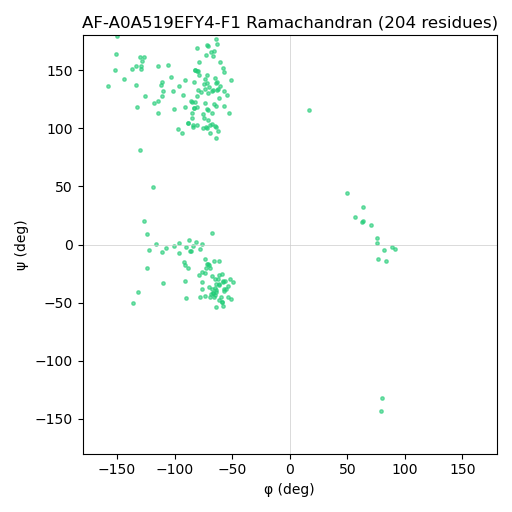ATOM 1547 C C . ALA A 1 195 ? -12.573 5.329 7.544 1.00 92.75 195 ALA A C 1
ATOM 1549 O O . ALA A 1 195 ? -12.130 5.991 6.606 1.00 92.75 195 ALA A O 1
ATOM 1550 N N . ARG A 1 196 ? -13.650 4.548 7.377 1.00 91.31 196 ARG A N 1
ATOM 1551 C CA . ARG A 1 196 ? -14.405 4.499 6.117 1.00 91.31 196 ARG A CA 1
ATOM 1552 C C . ARG A 1 196 ? -15.259 5.750 5.891 1.00 91.31 196 ARG A C 1
ATOM 1554 O O . ARG A 1 196 ? -15.552 6.049 4.735 1.00 91.31 196 ARG A O 1
ATOM 1561 N N . GLU A 1 197 ? -15.640 6.474 6.944 1.00 85.62 197 GLU A N 1
ATOM 1562 C CA . GLU A 1 197 ? -16.556 7.616 6.864 1.00 85.62 197 GLU A CA 1
ATOM 1563 C C . GLU A 1 197 ? -15.988 8.752 5.969 1.00 85.62 197 GLU A C 1
ATOM 1565 O O . GLU A 1 197 ? -14.872 9.227 6.198 1.00 85.62 197 GLU A O 1
ATOM 1570 N N . PRO A 1 198 ? -16.735 9.235 4.949 1.00 68.56 198 PRO A N 1
ATOM 1571 C CA . PRO A 1 198 ? -16.259 10.271 4.019 1.00 68.56 198 PRO A CA 1
ATOM 1572 C C . PRO A 1 198 ? -15.914 11.614 4.675 1.00 68.56 198 PRO A C 1
ATOM 1574 O O . PRO A 1 198 ? -15.119 12.381 4.135 1.00 68.56 198 PRO A O 1
ATOM 1577 N N . SER A 1 199 ? -16.539 11.911 5.817 1.00 65.06 199 SER A N 1
ATOM 1578 C CA . SER A 1 199 ? -16.329 13.126 6.612 1.00 65.06 199 SER A CA 1
ATOM 1579 C C . SER A 1 199 ? -14.921 13.211 7.194 1.00 65.06 199 SER A C 1
ATOM 1581 O O . SER A 1 199 ? -14.405 14.312 7.357 1.00 65.06 199 SER A O 1
ATOM 1583 N N . TYR A 1 200 ? -14.288 12.070 7.471 1.00 61.50 200 TYR A N 1
ATOM 1584 C CA . TYR A 1 200 ? -12.945 12.036 8.032 1.00 61.50 200 TYR A CA 1
ATOM 1585 C C . TYR A 1 200 ? -11.878 12.400 6.991 1.00 61.50 200 TYR A C 1
ATOM 1587 O O . TYR A 1 200 ? -11.020 13.240 7.233 1.00 61.50 200 TYR A O 1
ATOM 1595 N N . MET A 1 201 ? -11.999 11.849 5.784 1.00 52.66 201 MET A N 1
ATOM 1596 C CA . MET A 1 201 ? -10.956 11.916 4.750 1.00 52.66 201 MET A CA 1
ATOM 1597 C C . MET A 1 201 ? -10.942 13.192 3.898 1.00 52.66 201 MET A C 1
ATOM 1599 O O . MET A 1 201 ? -10.119 13.333 2.999 1.00 52.66 201 MET A O 1
ATOM 1603 N N . ARG A 1 202 ? -11.875 14.122 4.131 1.00 53.50 202 ARG A N 1
ATOM 1604 C CA . ARG A 1 202 ? -11.873 15.454 3.495 1.00 53.50 202 ARG A CA 1
ATOM 1605 C C . ARG A 1 202 ? -11.334 16.548 4.414 1.00 53.50 202 ARG A C 1
ATOM 1607 O O . ARG A 1 202 ? -11.296 17.707 4.007 1.00 53.50 202 ARG A O 1
ATOM 1614 N N . SER A 1 203 ? -10.959 16.206 5.646 1.00 44.00 203 SER A N 1
ATOM 1615 C CA . SER A 1 203 ? -10.381 17.169 6.572 1.00 44.00 203 SER A CA 1
ATOM 1616 C C . SER A 1 203 ? -8.896 17.353 6.242 1.00 44.00 203 SER A C 1
ATOM 1618 O O . SER A 1 203 ? -8.175 16.361 6.201 1.00 44.00 203 SER A O 1
ATOM 1620 N N . PRO A 1 204 ? -8.393 18.586 6.054 1.00 43.81 204 PRO A N 1
ATOM 1621 C CA . PRO A 1 204 ? -6.973 18.852 5.785 1.00 43.81 204 PRO A CA 1
ATOM 1622 C C . PRO A 1 204 ? -6.039 18.536 6.973 1.00 43.81 204 PRO A C 1
ATOM 1624 O O . PRO A 1 204 ? -4.868 18.904 6.949 1.00 43.81 204 PRO A O 1
ATOM 1627 N N . PHE A 1 205 ? -6.557 17.880 8.015 1.00 41.19 205 PHE A N 1
ATOM 1628 C CA . PHE A 1 205 ? -5.856 17.517 9.244 1.00 41.19 205 PHE A CA 1
ATOM 1629 C C . PHE A 1 205 ? -5.964 16.013 9.583 1.00 41.19 205 PHE A C 1
ATOM 1631 O O . PHE A 1 205 ? -5.812 15.655 10.753 1.00 41.19 205 PHE A O 1
ATOM 1638 N N . GLY A 1 206 ? -6.277 15.159 8.598 1.00 45.22 206 GLY A N 1
ATOM 1639 C CA . GLY A 1 206 ? -6.065 13.704 8.686 1.00 45.22 206 GLY A CA 1
ATOM 1640 C C . GLY A 1 206 ? -4.582 13.350 8.675 1.00 45.22 206 GLY A C 1
ATOM 1641 O O . GLY A 1 206 ? -3.859 13.976 7.867 1.00 45.22 206 GLY A O 1
#

Radius of gyration: 26.74 Å; Cα contacts (8 Å, |Δi|>4): 325; chains: 1; bounding box: 106×42×66 Å

pLDDT: mean 79.97, std 16.69, range [40.16, 96.69]

Solvent-accessible surface area (backbone atoms only — not comparable to full-atom values): 12251 Å² total; per-residue (Å²): 135,89,81,88,85,82,84,82,82,80,84,83,82,80,83,82,80,82,75,80,82,78,77,80,75,73,82,76,54,70,56,54,73,79,42,79,53,95,56,30,42,33,31,39,40,49,86,51,33,44,28,26,44,11,91,74,53,66,51,66,48,69,56,51,79,72,49,50,52,50,54,50,24,41,79,70,71,73,36,81,76,74,75,66,89,79,54,38,55,32,34,33,39,71,61,23,14,73,74,52,86,67,43,27,42,64,88,42,56,86,29,63,53,39,17,50,39,58,44,74,67,45,64,78,23,67,37,86,46,91,91,35,36,22,27,33,54,48,78,89,62,47,44,26,28,46,17,72,76,42,76,56,66,41,44,60,92,80,56,63,88,86,59,84,52,84,32,19,42,33,34,38,42,69,54,30,24,75,77,70,77,42,31,42,57,87,40,77,88,31,68,46,30,49,62,63,40,72,77,56,80,73,42,100,82,82